Protein AF-A0A9P9MIF0-F1 (afdb_monomer_lite)

Radius of gyration: 20.43 Å; chains: 1; bounding box: 44×38×58 Å

Foldseek 3Di:
DDDAQDDPPDDPADWQLFHDWRDWDADLVQLKIKTKGKHFCLPPLNVCQQQLKAFPNWRW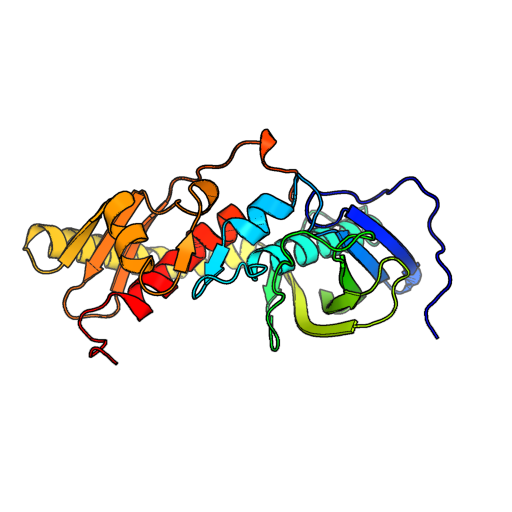NDVLSVVLVQCSVLQVSCCVSPVPDDDFDKDWDPWDFDDIDTADVVADPQGKMKMKMWMDRVVQQKIKIWIFTAGNVRHGDGTTTITMIGGHHVVVVVVVCVVCVVVVVVLVVVLVVCVVVVQKDKDAQVRLQVLCVVTIRGDPQLSFFGMKIGGQPDLDIDTDGDGPDDPVSIGTPDDSSVVSNVVVSNVSSVRPHPVDDDD

Structure (mmCIF, N/CA/C/O backbone):
data_AF-A0A9P9MIF0-F1
#
_entry.id   AF-A0A9P9MIF0-F1
#
loop_
_atom_site.group_PDB
_atom_site.id
_atom_site.type_symbol
_atom_site.label_atom_id
_atom_site.label_alt_id
_atom_site.label_comp_id
_atom_site.label_asym_id
_atom_site.label_entity_id
_atom_site.label_seq_id
_atom_site.pdbx_PDB_ins_code
_atom_site.Cartn_x
_atom_site.Cartn_y
_atom_site.Cartn_z
_atom_site.occupancy
_atom_site.B_iso_or_equiv
_atom_site.auth_seq_id
_atom_site.auth_comp_id
_atom_site.auth_asym_id
_atom_site.auth_atom_id
_atom_site.pdbx_PDB_model_num
ATOM 1 N N . MET A 1 1 ? 22.404 -7.401 -17.163 1.00 37.53 1 MET A N 1
ATOM 2 C CA . MET A 1 1 ? 22.410 -6.445 -18.290 1.00 37.53 1 MET A CA 1
ATOM 3 C C . MET A 1 1 ? 21.005 -5.879 -18.320 1.00 37.53 1 MET A C 1
ATOM 5 O O . MET A 1 1 ? 20.093 -6.667 -18.524 1.00 37.53 1 MET A O 1
ATOM 9 N N . MET A 1 2 ? 20.814 -4.614 -17.935 1.00 46.84 2 MET A N 1
ATOM 10 C CA . MET A 1 2 ? 19.470 -4.026 -17.928 1.00 46.84 2 MET A CA 1
ATOM 11 C C . MET A 1 2 ? 18.981 -3.889 -19.373 1.00 46.84 2 MET A C 1
ATOM 13 O O . MET A 1 2 ? 19.796 -3.547 -20.233 1.00 46.84 2 MET A O 1
ATOM 17 N N . PRO A 1 3 ? 17.715 -4.209 -19.670 1.00 50.97 3 PRO A N 1
ATOM 18 C CA . PRO A 1 3 ? 17.189 -4.007 -21.008 1.00 50.97 3 PRO A CA 1
ATOM 19 C C . PRO A 1 3 ? 17.147 -2.506 -21.332 1.00 50.97 3 PRO A C 1
ATOM 21 O O . PRO A 1 3 ? 16.742 -1.701 -20.495 1.00 50.97 3 PRO A O 1
ATOM 24 N N . ASP A 1 4 ? 17.575 -2.132 -22.542 1.00 63.44 4 ASP A N 1
ATOM 25 C CA . ASP A 1 4 ? 17.465 -0.760 -23.057 1.00 63.44 4 ASP A CA 1
ATOM 26 C C . ASP A 1 4 ? 16.024 -0.237 -22.913 1.00 63.44 4 ASP A C 1
ATOM 28 O O . ASP A 1 4 ? 15.079 -0.992 -23.132 1.00 63.44 4 ASP A O 1
ATOM 32 N N . ILE A 1 5 ? 15.838 1.046 -22.578 1.00 55.00 5 ILE A N 1
ATOM 33 C CA . ILE A 1 5 ? 14.515 1.691 -22.456 1.00 55.00 5 ILE A CA 1
ATOM 34 C C . ILE A 1 5 ? 13.743 1.524 -23.779 1.00 55.00 5 ILE A C 1
ATOM 36 O O . ILE A 1 5 ? 14.134 2.099 -24.796 1.00 55.00 5 ILE A O 1
ATOM 40 N N . ARG A 1 6 ? 12.650 0.742 -23.779 1.00 63.41 6 ARG A N 1
ATOM 41 C CA . ARG A 1 6 ? 11.897 0.382 -25.006 1.00 63.41 6 ARG A CA 1
ATOM 42 C C . ARG A 1 6 ? 10.565 1.102 -25.194 1.00 63.41 6 ARG A C 1
ATOM 44 O O . ARG A 1 6 ? 9.968 0.976 -26.260 1.00 63.41 6 ARG A O 1
ATOM 51 N N . VAL A 1 7 ? 10.095 1.854 -24.201 1.00 58.03 7 VAL A N 1
ATOM 52 C CA . VAL A 1 7 ? 8.786 2.521 -24.265 1.00 58.03 7 VAL A CA 1
ATOM 53 C C . VAL A 1 7 ? 8.959 3.998 -24.629 1.00 58.03 7 VAL A C 1
ATOM 55 O O . VAL A 1 7 ? 9.807 4.702 -24.076 1.00 58.03 7 VAL A O 1
ATOM 58 N N . ALA A 1 8 ? 8.168 4.481 -25.594 1.00 53.53 8 ALA A N 1
ATOM 59 C CA . ALA A 1 8 ? 8.149 5.890 -25.984 1.00 53.53 8 ALA A CA 1
ATOM 60 C C . ALA A 1 8 ? 7.637 6.787 -24.836 1.00 53.53 8 ALA A C 1
ATOM 62 O O . ALA A 1 8 ? 6.907 6.347 -23.958 1.00 53.53 8 ALA A O 1
ATOM 63 N N . ARG A 1 9 ? 7.990 8.081 -24.861 1.00 45.41 9 ARG A N 1
ATOM 64 C CA . ARG A 1 9 ? 7.752 9.085 -23.794 1.00 45.41 9 ARG A CA 1
ATOM 65 C C . ARG A 1 9 ? 6.294 9.307 -23.329 1.00 45.41 9 ARG A C 1
ATOM 67 O O . ARG A 1 9 ? 6.102 10.124 -22.432 1.00 45.41 9 ARG A O 1
ATOM 74 N N . GLN A 1 10 ? 5.287 8.656 -23.913 1.00 44.66 10 GLN A N 1
ATOM 75 C CA . GLN A 1 10 ? 3.895 8.740 -23.453 1.00 44.66 10 GLN A CA 1
ATOM 76 C C . GLN A 1 10 ? 3.513 7.449 -22.716 1.00 44.66 10 GLN A C 1
ATOM 78 O O . GLN A 1 10 ? 3.502 6.398 -23.353 1.00 44.66 10 GLN A O 1
ATOM 83 N N . PRO A 1 11 ? 3.199 7.492 -21.409 1.00 52.41 11 PRO A N 1
ATOM 84 C CA . PRO A 1 11 ? 2.846 6.283 -20.679 1.00 52.41 11 PRO A CA 1
ATOM 85 C C . PRO A 1 11 ? 1.403 5.854 -20.982 1.00 52.41 11 PRO A C 1
ATOM 87 O O . PRO A 1 11 ? 0.484 6.663 -20.865 1.00 52.41 11 PRO A O 1
ATOM 90 N N . SER A 1 12 ? 1.200 4.573 -21.298 1.00 70.31 12 SER A N 1
ATOM 91 C CA . SER A 1 12 ? -0.099 3.884 -21.189 1.00 70.31 12 SER A CA 1
ATOM 92 C C . SER A 1 12 ? -0.520 3.672 -19.726 1.00 70.31 12 SER A C 1
ATOM 94 O O . SER A 1 12 ? -1.707 3.544 -19.437 1.00 70.31 12 SER A O 1
ATOM 96 N N . LEU A 1 13 ? 0.452 3.684 -18.806 1.00 80.50 13 LEU A N 1
ATOM 97 C CA . LEU A 1 13 ? 0.296 3.536 -17.362 1.00 80.50 13 LEU A CA 1
ATOM 98 C C . LEU A 1 13 ? 0.922 4.741 -16.646 1.00 80.50 13 LEU A C 1
ATOM 100 O O . LEU A 1 13 ? 2.144 4.897 -16.651 1.00 80.50 13 LEU A O 1
ATOM 104 N N . SER A 1 14 ? 0.104 5.591 -16.025 1.00 89.88 14 SER A N 1
ATOM 105 C CA . SER A 1 14 ? 0.591 6.690 -15.189 1.00 89.88 14 SER A CA 1
ATOM 106 C C . SER A 1 14 ? -0.363 6.937 -14.029 1.00 89.88 14 SER A C 1
ATOM 108 O O . SER A 1 14 ? -1.528 7.258 -14.243 1.00 89.88 14 SER A O 1
ATOM 110 N N . SER A 1 15 ? 0.142 6.790 -12.810 1.00 95.75 15 SER A N 1
ATOM 111 C CA . SER A 1 15 ? -0.542 7.142 -11.569 1.00 95.75 15 SER A CA 1
ATOM 112 C C . SER A 1 15 ? 0.416 7.931 -10.673 1.00 95.75 15 SER A C 1
ATOM 114 O O . SER A 1 15 ? 1.569 8.198 -11.023 1.00 95.75 15 SER A O 1
ATOM 116 N N . THR A 1 16 ? -0.043 8.329 -9.490 1.00 97.12 16 THR A N 1
ATOM 117 C CA . THR A 1 16 ? 0.806 9.058 -8.538 1.00 97.12 16 THR A CA 1
ATOM 118 C C . THR A 1 16 ? 1.950 8.191 -8.012 1.00 97.12 16 THR A C 1
ATOM 120 O O . THR A 1 16 ? 3.057 8.704 -7.856 1.00 97.12 16 THR A O 1
ATOM 123 N N . THR A 1 17 ? 1.719 6.894 -7.788 1.00 97.88 17 THR A N 1
ATOM 124 C CA . THR A 1 17 ? 2.727 5.931 -7.302 1.00 97.88 17 THR A CA 1
ATOM 125 C C . THR A 1 17 ? 3.457 5.191 -8.420 1.00 97.88 17 THR A C 1
ATOM 127 O O . THR A 1 17 ? 4.544 4.670 -8.177 1.00 97.88 17 THR A O 1
ATOM 130 N N . CYS A 1 18 ? 2.924 5.188 -9.645 1.00 97.50 18 CYS A N 1
ATOM 131 C CA . CYS A 1 18 ? 3.522 4.598 -10.843 1.00 97.50 18 CYS A CA 1
ATOM 132 C C . CYS A 1 18 ? 3.711 5.675 -11.919 1.00 97.50 18 CYS A C 1
ATOM 134 O O . CYS A 1 18 ? 2.878 5.831 -12.810 1.00 97.50 18 CYS A O 1
ATOM 136 N N . GLN A 1 19 ? 4.791 6.453 -11.829 1.00 95.50 19 GLN A N 1
ATOM 137 C CA . GLN A 1 19 ? 4.939 7.671 -12.637 1.00 95.50 19 GLN A CA 1
ATOM 138 C C . GLN A 1 19 ? 5.466 7.409 -14.051 1.00 95.50 19 GLN A C 1
ATOM 140 O O . GLN A 1 19 ? 4.966 7.993 -15.015 1.00 95.50 19 GLN A O 1
ATOM 145 N N . ARG A 1 20 ? 6.496 6.564 -14.180 1.00 93.00 20 ARG A N 1
ATOM 146 C CA . ARG A 1 20 ? 7.173 6.270 -15.449 1.00 93.00 20 ARG A CA 1
ATOM 147 C C . ARG A 1 20 ? 7.312 4.771 -15.662 1.00 93.00 20 ARG A C 1
ATOM 149 O O . ARG A 1 20 ? 8.015 4.101 -14.914 1.00 93.00 20 ARG A O 1
ATOM 156 N N . LEU A 1 21 ? 6.728 4.277 -16.748 1.00 93.88 21 LEU A N 1
ATOM 157 C CA . LEU A 1 21 ? 7.021 2.950 -17.279 1.00 93.88 21 LEU A CA 1
ATOM 158 C C . LEU A 1 21 ? 8.378 2.985 -18.005 1.00 93.88 21 LEU A C 1
ATOM 160 O O . LEU A 1 21 ? 8.534 3.678 -19.009 1.00 93.88 21 LEU A O 1
ATOM 164 N N . ILE A 1 22 ? 9.371 2.288 -17.455 1.00 93.81 22 ILE A N 1
ATOM 165 C CA . ILE A 1 22 ? 10.756 2.238 -17.950 1.00 93.81 22 ILE A CA 1
ATOM 166 C C . ILE A 1 22 ? 10.937 1.102 -18.957 1.00 93.81 22 ILE A C 1
ATOM 168 O O . ILE A 1 22 ? 11.592 1.269 -19.988 1.00 93.81 22 ILE A O 1
ATOM 172 N N . TYR A 1 23 ? 10.334 -0.047 -18.663 1.00 93.44 23 TYR A N 1
ATOM 173 C CA . TYR A 1 23 ? 10.394 -1.242 -19.490 1.00 93.44 23 TYR A CA 1
ATOM 174 C C . TYR A 1 23 ? 9.033 -1.921 -19.516 1.00 93.44 23 TYR A C 1
ATOM 176 O O . TYR A 1 23 ? 8.370 -2.032 -18.486 1.00 93.44 23 TYR A O 1
ATOM 184 N N . GLU A 1 24 ? 8.661 -2.393 -20.698 1.00 94.50 24 GLU A N 1
ATOM 185 C CA . GLU A 1 24 ? 7.493 -3.224 -20.925 1.00 94.50 24 GLU A CA 1
ATOM 186 C C . GLU A 1 24 ? 7.864 -4.318 -21.922 1.00 94.50 24 GLU A C 1
ATOM 188 O O . GLU A 1 24 ? 8.414 -4.042 -22.991 1.00 94.50 24 GLU A O 1
ATOM 193 N N . ASP A 1 25 ? 7.552 -5.553 -21.553 1.00 94.44 25 ASP A N 1
ATOM 194 C CA . ASP A 1 25 ? 7.636 -6.715 -22.425 1.00 94.44 25 ASP A CA 1
ATOM 195 C C . ASP A 1 25 ? 6.454 -7.625 -22.130 1.00 94.44 25 ASP A C 1
ATOM 197 O O . ASP A 1 25 ? 6.335 -8.184 -21.039 1.00 94.44 25 ASP A O 1
ATOM 201 N N . LEU A 1 26 ? 5.540 -7.712 -23.088 1.00 94.00 26 LEU A N 1
ATOM 202 C CA . LEU A 1 26 ? 4.289 -8.437 -22.957 1.00 94.00 26 LEU A CA 1
ATOM 203 C C . LEU A 1 26 ? 4.292 -9.592 -23.946 1.00 94.00 26 LEU A C 1
ATOM 205 O O . LEU A 1 26 ? 4.540 -9.408 -25.137 1.00 94.00 26 LEU A O 1
ATOM 209 N N . ASN A 1 27 ? 3.943 -10.775 -23.457 1.00 93.06 27 ASN A N 1
ATOM 210 C CA . ASN A 1 27 ? 3.787 -11.968 -24.266 1.00 93.06 27 ASN A CA 1
ATOM 211 C C . ASN A 1 27 ? 2.370 -12.532 -24.070 1.00 93.06 27 ASN A C 1
ATOM 213 O O . ASN A 1 27 ? 2.154 -13.369 -23.185 1.00 93.06 27 ASN A O 1
ATOM 217 N N . PRO A 1 28 ? 1.390 -12.068 -24.872 1.00 89.75 28 PRO A N 1
ATOM 218 C CA . PRO A 1 28 ? 0.012 -12.548 -24.799 1.00 89.75 28 PRO A CA 1
ATOM 219 C C . PRO A 1 28 ? -0.112 -14.060 -25.019 1.00 89.75 28 PRO A C 1
ATOM 221 O O . PRO A 1 28 ? -0.883 -14.709 -24.312 1.00 89.75 28 PRO A O 1
ATOM 224 N N . ASP A 1 29 ? 0.691 -14.633 -25.923 1.00 91.38 29 ASP A N 1
ATOM 225 C CA . ASP A 1 29 ? 0.662 -16.068 -26.244 1.00 91.38 29 ASP A CA 1
ATOM 226 C C . ASP A 1 29 ? 1.035 -16.934 -25.034 1.00 91.38 29 ASP A C 1
ATOM 228 O O . ASP A 1 29 ? 0.439 -17.986 -24.800 1.00 91.38 29 ASP A O 1
ATOM 232 N N . LEU A 1 30 ? 1.997 -16.476 -24.228 1.00 93.25 30 LEU A N 1
ATOM 233 C CA . LEU A 1 30 ? 2.383 -17.131 -22.976 1.00 93.25 30 LEU A CA 1
ATOM 234 C C . LEU A 1 30 ? 1.568 -16.653 -21.768 1.00 93.25 30 LEU A C 1
ATOM 236 O O . LEU A 1 30 ? 1.699 -17.220 -20.685 1.00 93.25 30 LEU A O 1
ATOM 240 N N . SER A 1 31 ? 0.702 -15.649 -21.944 1.00 93.88 31 SER A N 1
ATOM 241 C CA . SER A 1 31 ? -0.011 -14.971 -20.856 1.00 93.88 31 SER A CA 1
ATOM 242 C C . SER A 1 31 ? 0.940 -14.494 -19.748 1.00 93.88 31 SER A C 1
ATOM 244 O O . SER A 1 31 ? 0.662 -14.644 -18.558 1.00 93.88 31 SER A O 1
ATOM 246 N N . SER A 1 32 ? 2.076 -13.931 -20.154 1.00 97.00 32 SER A N 1
ATOM 247 C CA . SER A 1 32 ? 3.124 -13.439 -19.260 1.00 97.00 32 SER A CA 1
ATOM 248 C C . SER A 1 32 ? 3.548 -12.030 -19.649 1.00 97.00 32 SER A C 1
ATOM 250 O O . SER A 1 32 ? 3.463 -11.653 -20.817 1.00 97.00 32 SER A O 1
ATOM 252 N N . GLY A 1 33 ? 4.067 -11.262 -18.700 1.00 96.25 33 GLY A N 1
ATOM 253 C CA . GLY A 1 33 ? 4.578 -9.924 -18.986 1.00 96.25 33 GLY A CA 1
ATOM 254 C C . GLY A 1 33 ? 5.535 -9.431 -17.916 1.00 96.25 33 GLY A C 1
ATOM 255 O O . GLY A 1 33 ? 5.509 -9.910 -16.788 1.00 96.25 33 GLY A O 1
ATOM 256 N N . THR A 1 34 ? 6.392 -8.483 -18.270 1.00 97.69 34 THR A N 1
ATOM 257 C CA . THR A 1 34 ? 7.297 -7.803 -17.345 1.00 97.69 34 THR A CA 1
ATOM 258 C C . THR A 1 34 ? 7.133 -6.300 -17.483 1.00 97.69 34 THR A C 1
ATOM 260 O O . THR A 1 34 ? 7.212 -5.770 -18.592 1.00 97.69 34 THR A O 1
ATOM 263 N N . LEU A 1 35 ? 6.960 -5.621 -16.352 1.00 97.06 35 LEU A N 1
ATOM 264 C CA . LEU A 1 35 ? 7.015 -4.168 -16.252 1.00 97.06 35 LEU A CA 1
ATOM 265 C C . LEU A 1 35 ? 8.151 -3.754 -15.324 1.00 97.06 35 LEU A C 1
ATOM 267 O O . LEU A 1 35 ? 8.369 -4.373 -14.283 1.00 97.06 35 LEU A O 1
ATOM 271 N N . ILE A 1 36 ? 8.809 -2.652 -15.665 1.00 97.62 36 ILE A N 1
ATOM 272 C CA . ILE A 1 36 ? 9.659 -1.906 -14.737 1.00 97.62 36 ILE A CA 1
ATOM 273 C C . ILE A 1 36 ? 9.099 -0.496 -14.648 1.00 97.62 36 ILE A C 1
ATOM 275 O O . ILE A 1 36 ? 9.018 0.206 -15.657 1.00 97.62 36 ILE A O 1
ATOM 279 N N . ILE A 1 37 ? 8.700 -0.085 -13.449 1.00 97.31 37 ILE A N 1
ATOM 280 C CA . ILE A 1 37 ? 8.067 1.209 -13.194 1.00 97.31 37 ILE A CA 1
ATOM 281 C C . ILE A 1 37 ? 8.896 1.973 -12.174 1.00 97.31 37 ILE A C 1
ATOM 283 O O . ILE A 1 37 ? 9.201 1.450 -11.107 1.00 97.31 37 ILE A O 1
ATOM 287 N N . GLN A 1 38 ? 9.229 3.220 -12.490 1.00 97.06 38 GLN A N 1
ATOM 288 C CA . GLN A 1 38 ? 10.008 4.106 -11.636 1.00 97.06 38 GLN A CA 1
ATOM 289 C C . GLN A 1 38 ? 9.172 5.310 -11.207 1.00 97.06 38 GLN A C 1
ATOM 291 O O . GLN A 1 38 ? 8.444 5.902 -12.013 1.00 97.06 38 GLN A O 1
ATOM 296 N N . SER A 1 39 ? 9.322 5.689 -9.942 1.00 97.50 39 SER A N 1
ATOM 297 C CA . SER A 1 39 ? 8.647 6.830 -9.335 1.00 97.50 39 SER A CA 1
ATOM 298 C C . SER A 1 39 ? 9.616 7.657 -8.505 1.00 97.50 39 SER A C 1
ATOM 300 O O . SER A 1 39 ? 10.357 7.130 -7.677 1.00 97.50 39 SER A O 1
ATOM 302 N N . ASP A 1 40 ? 9.576 8.968 -8.714 1.00 97.00 40 ASP A N 1
ATOM 303 C CA . ASP A 1 40 ? 10.335 9.945 -7.949 1.00 97.00 40 ASP A CA 1
ATOM 304 C C . ASP A 1 40 ? 9.574 10.314 -6.670 1.00 97.00 40 ASP A C 1
ATOM 306 O O . ASP A 1 40 ? 8.483 10.901 -6.704 1.00 97.00 40 ASP A O 1
ATOM 310 N N . LEU A 1 41 ? 10.168 9.977 -5.529 1.00 97.00 41 LEU A N 1
ATOM 311 C CA . LEU A 1 41 ? 9.659 10.261 -4.192 1.00 97.00 41 LEU A CA 1
ATOM 312 C C . LEU A 1 41 ? 9.680 11.755 -3.862 1.00 97.00 41 LEU A C 1
ATOM 314 O O . LEU A 1 41 ? 8.938 12.199 -2.985 1.00 97.00 41 LEU A O 1
ATOM 318 N N . SER A 1 42 ? 10.491 12.538 -4.576 1.00 95.19 42 SER A N 1
ATOM 319 C CA . SER A 1 42 ? 10.541 13.992 -4.433 1.00 95.19 42 SER A CA 1
ATOM 320 C C . SER A 1 42 ? 9.426 14.714 -5.197 1.00 95.19 42 SER A C 1
ATOM 322 O O . SER A 1 42 ? 9.179 15.899 -4.957 1.00 95.19 42 SER A O 1
ATOM 324 N N . HIS A 1 43 ? 8.697 14.005 -6.069 1.00 95.19 43 HIS A N 1
ATOM 325 C CA . HIS A 1 43 ? 7.617 14.587 -6.856 1.00 95.19 43 HIS A CA 1
ATOM 326 C C . HIS A 1 43 ? 6.534 15.199 -5.942 1.00 95.19 43 HIS A C 1
ATOM 328 O O . HIS A 1 43 ? 6.084 14.532 -5.007 1.00 95.19 43 HIS A O 1
ATOM 334 N N . PRO A 1 44 ? 6.011 16.412 -6.221 1.00 93.06 44 PRO A N 1
ATOM 335 C CA . PRO A 1 44 ? 5.103 17.124 -5.310 1.00 93.06 44 PRO A CA 1
ATOM 336 C C . PRO A 1 44 ? 3.821 16.376 -4.918 1.00 93.06 44 PRO A C 1
ATOM 338 O O . PRO A 1 44 ? 3.257 16.642 -3.860 1.00 93.06 44 PRO A O 1
ATOM 341 N N . LYS A 1 45 ? 3.349 15.443 -5.758 1.00 91.81 45 LYS A N 1
ATOM 342 C CA . LYS A 1 45 ? 2.193 14.582 -5.440 1.00 91.81 45 LYS A CA 1
ATOM 343 C C . LYS A 1 45 ? 2.549 13.339 -4.613 1.00 91.81 45 LYS A C 1
ATOM 345 O O . LYS A 1 45 ? 1.675 12.794 -3.955 1.00 91.81 45 LYS A O 1
ATOM 350 N N . VAL A 1 46 ? 3.808 12.899 -4.632 1.00 95.81 46 VAL A N 1
ATOM 351 C CA . VAL A 1 46 ? 4.287 11.719 -3.888 1.00 95.81 46 VAL A CA 1
ATOM 352 C C . VAL A 1 46 ? 4.887 12.113 -2.548 1.00 95.81 46 VAL A C 1
ATOM 354 O O . VAL A 1 46 ? 4.601 11.475 -1.538 1.00 95.81 46 VAL A O 1
ATOM 357 N N . LEU A 1 47 ? 5.666 13.193 -2.515 1.00 95.00 47 LEU A N 1
ATOM 358 C CA . LEU A 1 47 ? 6.377 13.647 -1.326 1.00 95.00 47 LEU A CA 1
ATOM 359 C C . LEU A 1 47 ? 5.482 13.751 -0.073 1.00 95.00 47 LEU A C 1
ATOM 361 O O . LEU A 1 47 ? 5.935 13.330 0.993 1.00 95.00 47 LEU A O 1
ATOM 365 N N . PRO A 1 48 ? 4.215 14.219 -0.137 1.00 95.19 48 PRO A N 1
ATOM 366 C CA . PRO A 1 48 ? 3.327 14.238 1.028 1.00 95.19 48 PRO A CA 1
ATOM 367 C C . PRO A 1 48 ? 2.926 12.851 1.552 1.00 95.19 48 PRO A C 1
ATOM 369 O O . PRO A 1 48 ? 2.549 12.730 2.717 1.00 95.19 48 PRO A O 1
ATOM 372 N N . ALA A 1 49 ? 2.944 11.809 0.717 1.00 94.94 49 ALA A N 1
ATOM 373 C CA . ALA A 1 49 ? 2.682 10.436 1.150 1.00 94.94 49 ALA A CA 1
ATOM 374 C C . ALA A 1 49 ? 3.866 9.883 1.951 1.00 94.94 49 ALA A C 1
ATOM 376 O O . ALA A 1 49 ? 3.652 9.185 2.935 1.00 94.94 49 ALA A O 1
ATOM 377 N N . VAL A 1 50 ? 5.095 10.263 1.593 1.00 94.19 50 VAL A N 1
ATOM 378 C CA . VAL A 1 50 ? 6.316 9.832 2.292 1.00 94.19 50 VAL A CA 1
ATOM 379 C C . VAL A 1 50 ? 6.553 10.664 3.554 1.00 94.19 50 VAL A C 1
ATOM 381 O O . VAL A 1 50 ? 6.672 10.151 4.659 1.00 94.19 50 VAL A O 1
ATOM 384 N N . THR A 1 51 ? 6.551 11.988 3.420 1.00 94.94 51 THR A N 1
ATOM 385 C CA . THR A 1 51 ? 6.816 12.915 4.536 1.00 94.94 51 THR A CA 1
ATOM 386 C C . THR A 1 51 ? 5.667 13.017 5.533 1.00 94.94 51 THR A C 1
ATOM 388 O O . THR A 1 51 ? 5.848 13.536 6.630 1.00 94.94 51 THR A O 1
ATOM 391 N N . GLY A 1 52 ? 4.486 12.505 5.176 1.00 94.88 52 GLY A N 1
ATOM 392 C CA . GLY A 1 52 ? 3.361 12.368 6.091 1.00 94.88 52 GLY A CA 1
ATOM 393 C C . GLY A 1 52 ? 3.425 11.133 6.990 1.00 94.88 52 GLY A C 1
ATOM 394 O O . GLY A 1 52 ? 2.562 11.002 7.855 1.00 94.88 52 GLY A O 1
ATOM 395 N N . HIS A 1 53 ? 4.410 10.255 6.794 1.00 94.62 53 HIS A N 1
ATOM 396 C CA . HIS A 1 53 ? 4.621 9.027 7.551 1.00 94.62 53 HIS A CA 1
ATOM 397 C C . HIS A 1 53 ? 6.027 9.059 8.178 1.00 94.62 53 HIS A C 1
ATOM 399 O O . HIS A 1 53 ? 7.020 8.632 7.583 1.00 94.62 53 HIS A O 1
ATOM 405 N N . VAL A 1 54 ? 6.134 9.631 9.380 1.00 94.69 54 VAL A N 1
ATOM 406 C CA . VAL A 1 54 ? 7.424 9.905 10.033 1.00 94.69 54 VAL A CA 1
ATOM 407 C C . VAL A 1 54 ? 7.596 9.011 11.251 1.00 94.69 54 VAL A C 1
ATOM 409 O O . VAL A 1 54 ? 6.900 9.185 12.244 1.00 94.69 54 VAL A O 1
ATOM 412 N N . VAL A 1 55 ? 8.557 8.094 11.216 1.00 90.94 55 VAL A N 1
ATOM 413 C CA . VAL A 1 55 ? 8.864 7.172 12.320 1.00 90.94 55 VAL A CA 1
ATOM 414 C C . VAL A 1 55 ? 10.171 7.610 12.965 1.00 90.94 55 VAL A C 1
ATOM 416 O O . VAL A 1 55 ? 11.163 7.788 12.263 1.00 90.94 55 VAL A O 1
ATOM 419 N N . ASN A 1 56 ? 10.194 7.813 14.285 1.00 88.88 56 ASN A N 1
ATOM 420 C CA . ASN A 1 56 ? 11.385 8.281 15.014 1.00 88.88 56 ASN A CA 1
ATOM 421 C C . ASN A 1 56 ? 12.067 9.497 14.353 1.00 88.88 56 ASN A C 1
ATOM 423 O O . ASN A 1 56 ? 13.282 9.527 14.172 1.00 88.88 56 ASN A O 1
ATOM 427 N N . HIS A 1 57 ? 11.271 10.499 13.966 1.00 89.75 57 HIS A N 1
ATOM 428 C CA . HIS A 1 57 ? 11.716 11.719 13.270 1.00 89.75 57 HIS A CA 1
ATOM 429 C C . HIS A 1 57 ? 12.266 11.519 11.846 1.00 89.75 57 HIS A C 1
ATOM 431 O O . HIS A 1 57 ? 12.760 12.476 11.252 1.00 89.75 57 HIS A O 1
ATOM 437 N N . VAL A 1 58 ? 12.140 10.321 11.270 1.00 94.06 58 VAL A N 1
ATOM 438 C CA . VAL A 1 58 ? 12.599 10.000 9.915 1.00 94.06 58 VAL A CA 1
ATOM 439 C C . VAL A 1 58 ? 11.397 9.740 8.995 1.00 94.06 58 VAL A C 1
ATOM 441 O O . VAL A 1 58 ? 10.556 8.901 9.322 1.00 94.06 58 VAL A O 1
ATOM 444 N N . PRO A 1 59 ? 11.273 10.437 7.849 1.00 95.38 59 PRO A N 1
ATOM 445 C CA . PRO A 1 59 ? 10.206 10.184 6.886 1.00 95.38 59 PRO A CA 1
ATOM 446 C C . PRO A 1 59 ? 10.475 8.874 6.140 1.00 95.38 59 PRO A C 1
ATOM 448 O O . PRO A 1 59 ? 11.497 8.735 5.462 1.00 95.38 59 PRO A O 1
ATOM 451 N N . LEU A 1 60 ? 9.558 7.918 6.265 1.00 95.62 60 LEU A N 1
ATOM 452 C CA . LEU A 1 60 ? 9.668 6.598 5.648 1.00 95.62 60 LEU A CA 1
ATOM 453 C C . LEU A 1 60 ? 8.622 6.431 4.554 1.00 95.62 60 LEU A C 1
ATOM 455 O O . LEU A 1 60 ? 7.490 6.884 4.702 1.00 95.62 60 LEU A O 1
ATOM 459 N N . LEU A 1 61 ? 8.982 5.733 3.478 1.00 97.00 61 LEU A N 1
ATOM 460 C CA . LEU A 1 61 ? 8.006 5.277 2.491 1.00 97.00 61 LEU A CA 1
ATOM 461 C C . LEU A 1 61 ? 7.116 4.198 3.133 1.00 97.00 61 LEU A C 1
ATOM 463 O O . LEU A 1 61 ? 7.642 3.148 3.515 1.00 97.00 61 LEU A O 1
ATOM 467 N N . PRO A 1 62 ? 5.800 4.429 3.282 1.00 95.94 62 PRO A N 1
ATOM 468 C CA . PRO A 1 62 ? 4.915 3.446 3.894 1.00 95.94 62 PRO A CA 1
ATOM 469 C C . PRO A 1 62 ? 4.711 2.244 2.975 1.00 95.94 62 PRO A C 1
ATOM 471 O O . PRO A 1 62 ? 4.661 2.385 1.750 1.00 95.94 62 PRO A O 1
ATOM 474 N N . SER A 1 63 ? 4.506 1.060 3.557 1.00 95.38 63 SER A N 1
ATOM 475 C CA . SER A 1 63 ? 4.288 -0.164 2.776 1.00 95.38 63 SER A CA 1
ATOM 476 C C . SER A 1 63 ? 3.018 -0.121 1.922 1.00 95.38 63 SER A C 1
ATOM 478 O O . SER A 1 63 ? 2.949 -0.764 0.874 1.00 95.38 63 SER A O 1
ATOM 480 N N . ALA A 1 64 ? 2.040 0.695 2.318 1.00 96.75 64 ALA A N 1
ATOM 481 C CA . ALA A 1 64 ? 0.865 1.011 1.517 1.00 96.75 64 ALA A CA 1
ATOM 482 C C . ALA A 1 64 ? 1.204 1.614 0.139 1.00 96.75 64 ALA A C 1
ATOM 484 O O . ALA A 1 64 ? 0.441 1.443 -0.810 1.00 96.75 64 ALA A O 1
ATOM 485 N N . PHE A 1 65 ? 2.356 2.281 -0.001 1.00 97.81 65 PHE A N 1
ATOM 486 C CA . PHE A 1 65 ? 2.840 2.778 -1.289 1.00 97.81 65 PHE A CA 1
ATOM 487 C C . PHE A 1 65 ? 3.213 1.621 -2.225 1.00 97.81 65 PHE A C 1
ATOM 489 O O . PHE A 1 65 ? 2.796 1.616 -3.381 1.00 97.81 65 PHE A O 1
ATOM 496 N N . TYR A 1 66 ? 3.929 0.607 -1.719 1.00 98.19 66 TYR A N 1
ATOM 497 C CA . TYR A 1 66 ? 4.255 -0.600 -2.489 1.00 98.19 66 TYR A CA 1
ATOM 498 C C . TYR A 1 66 ? 2.992 -1.356 -2.908 1.00 98.19 66 TYR A C 1
ATOM 500 O O . TYR A 1 66 ? 2.923 -1.853 -4.028 1.00 98.19 66 TYR A O 1
ATOM 508 N N . ALA A 1 67 ? 1.985 -1.423 -2.031 1.00 98.25 67 ALA A N 1
ATOM 509 C CA . ALA A 1 67 ? 0.720 -2.091 -2.326 1.00 98.25 67 ALA A CA 1
ATOM 510 C C . ALA A 1 67 ? -0.052 -1.411 -3.470 1.00 98.25 67 ALA A C 1
ATOM 512 O O . ALA A 1 67 ? -0.561 -2.097 -4.354 1.00 98.25 67 ALA A O 1
ATOM 513 N N . ASP A 1 68 ? -0.111 -0.078 -3.501 1.00 98.44 68 ASP A N 1
ATOM 514 C CA . ASP A 1 68 ? -0.741 0.645 -4.612 1.00 98.44 68 ASP A CA 1
ATOM 515 C C . ASP A 1 68 ? 0.029 0.474 -5.930 1.00 98.44 68 ASP A C 1
ATOM 517 O O . ASP A 1 68 ? -0.584 0.226 -6.972 1.00 98.44 68 ASP A O 1
ATOM 521 N N . MET A 1 69 ? 1.369 0.516 -5.888 1.00 98.56 69 MET A N 1
ATOM 522 C CA . MET A 1 69 ? 2.195 0.213 -7.064 1.00 98.56 69 MET A CA 1
ATOM 523 C C . MET A 1 69 ? 1.910 -1.199 -7.590 1.00 98.56 69 MET A C 1
ATOM 525 O O . MET A 1 69 ? 1.659 -1.384 -8.782 1.00 98.56 69 MET A O 1
ATOM 529 N N . ALA A 1 70 ? 1.900 -2.182 -6.687 1.00 98.69 70 ALA A N 1
ATOM 530 C CA . ALA A 1 70 ? 1.624 -3.582 -6.976 1.00 98.69 70 ALA A CA 1
ATOM 531 C C . ALA A 1 70 ? 0.269 -3.770 -7.667 1.00 98.69 70 ALA A C 1
ATOM 533 O O . ALA A 1 70 ? 0.199 -4.399 -8.723 1.00 98.69 70 ALA A O 1
ATOM 534 N N . MET A 1 71 ? -0.796 -3.195 -7.101 1.00 98.50 71 MET A N 1
ATOM 535 C CA . MET A 1 71 ? -2.139 -3.288 -7.674 1.00 98.50 71 MET A CA 1
ATOM 536 C C . MET A 1 71 ? -2.237 -2.580 -9.024 1.00 98.50 71 MET A C 1
ATOM 538 O O . MET A 1 71 ? -2.809 -3.136 -9.956 1.00 98.50 71 MET A O 1
ATOM 542 N N . THR A 1 72 ? -1.625 -1.401 -9.160 1.00 98.19 72 THR A N 1
ATOM 543 C CA . THR A 1 72 ? -1.602 -0.641 -10.418 1.00 98.19 72 THR A CA 1
ATOM 544 C C . THR A 1 72 ? -0.945 -1.446 -11.546 1.00 98.19 72 THR A C 1
ATOM 546 O O . THR A 1 72 ? -1.496 -1.550 -12.642 1.00 98.19 72 THR A O 1
ATOM 549 N N . ALA A 1 73 ? 0.214 -2.061 -11.286 1.00 98.06 73 ALA A N 1
ATOM 550 C CA . ALA A 1 73 ? 0.896 -2.894 -12.276 1.00 98.06 73 ALA A CA 1
ATOM 551 C C . ALA A 1 73 ? 0.143 -4.195 -12.574 1.00 98.06 73 ALA A C 1
ATOM 553 O O . ALA A 1 73 ? 0.036 -4.584 -13.737 1.00 98.06 73 ALA A O 1
ATOM 554 N N . ALA A 1 74 ? -0.386 -4.864 -11.547 1.00 98.06 74 ALA A N 1
ATOM 555 C CA . ALA A 1 74 ? -1.123 -6.109 -11.718 1.00 98.06 74 ALA A CA 1
ATOM 556 C C . ALA A 1 74 ? -2.435 -5.906 -12.491 1.00 98.06 74 ALA A C 1
ATOM 558 O O . ALA A 1 74 ? -2.732 -6.706 -13.380 1.00 98.06 74 ALA A O 1
ATOM 559 N N . ASP A 1 75 ? -3.192 -4.842 -12.216 1.00 96.81 75 ASP A N 1
ATOM 560 C CA . ASP A 1 75 ? -4.399 -4.493 -12.975 1.00 96.81 75 ASP A CA 1
ATOM 561 C C . ASP A 1 75 ? -4.075 -4.266 -14.455 1.00 96.81 75 ASP A C 1
ATOM 563 O O . ASP A 1 75 ? -4.699 -4.858 -15.338 1.00 96.81 75 ASP A O 1
ATOM 567 N N . TYR A 1 76 ? -3.037 -3.475 -14.731 1.00 96.06 76 TYR A N 1
ATOM 568 C CA . TYR A 1 76 ? -2.602 -3.204 -16.095 1.00 96.06 76 TYR A CA 1
ATOM 569 C C . TYR A 1 76 ? -2.166 -4.470 -16.835 1.00 96.06 76 TYR A C 1
ATOM 571 O O . TYR A 1 76 ? -2.609 -4.704 -17.961 1.00 96.06 76 TYR A O 1
ATOM 579 N N . LEU A 1 77 ? -1.329 -5.306 -16.212 1.00 96.19 77 LEU A N 1
ATOM 580 C CA . LEU A 1 77 ? -0.876 -6.573 -16.793 1.00 96.19 77 LEU A CA 1
ATOM 581 C C . LEU A 1 77 ? -2.065 -7.483 -17.107 1.00 96.19 77 LEU A C 1
ATOM 583 O O . LEU A 1 77 ? -2.143 -8.034 -18.205 1.00 96.19 77 LEU A O 1
ATOM 587 N N . TYR A 1 78 ? -3.020 -7.591 -16.183 1.00 95.38 78 TYR A N 1
ATOM 588 C CA . TYR A 1 78 ? -4.211 -8.414 -16.357 1.00 95.38 78 TYR A CA 1
ATOM 589 C C . TYR A 1 78 ? -5.086 -7.913 -17.506 1.00 95.38 78 TYR A C 1
ATOM 591 O O . TYR A 1 78 ? -5.384 -8.673 -18.427 1.00 95.38 78 TYR A O 1
ATOM 599 N N . ARG A 1 79 ? -5.449 -6.626 -17.502 1.00 93.00 79 ARG A N 1
ATOM 600 C CA . ARG A 1 79 ? -6.303 -6.025 -18.539 1.00 93.00 79 ARG A CA 1
ATOM 601 C C . ARG A 1 79 ? -5.654 -6.063 -19.919 1.00 93.00 79 ARG A C 1
ATOM 603 O O . ARG A 1 79 ? -6.350 -6.258 -20.911 1.00 93.00 79 ARG A O 1
ATOM 610 N N . THR A 1 80 ? -4.333 -5.919 -19.991 1.00 92.94 80 THR A N 1
ATOM 611 C CA . THR A 1 80 ? -3.611 -5.913 -21.270 1.00 92.94 80 THR A CA 1
ATOM 612 C C . THR A 1 80 ? -3.435 -7.321 -21.839 1.00 92.94 80 THR A C 1
ATOM 614 O O . THR A 1 80 ? -3.624 -7.528 -23.036 1.00 92.94 80 THR A O 1
ATOM 617 N N . LEU A 1 81 ? -3.115 -8.311 -21.000 1.00 92.56 81 LEU A N 1
ATOM 618 C CA . LEU A 1 81 ? -2.909 -9.700 -21.432 1.00 92.56 81 LEU A CA 1
ATOM 619 C C . LEU A 1 81 ? -4.225 -10.495 -21.548 1.00 92.56 81 LEU A C 1
ATOM 621 O O . LEU A 1 81 ? -4.264 -11.509 -22.244 1.00 92.56 81 LEU A O 1
ATOM 625 N N . ARG A 1 82 ? -5.308 -10.058 -20.887 1.00 90.44 82 ARG A N 1
ATOM 626 C CA . ARG A 1 82 ? -6.645 -10.685 -20.908 1.00 90.44 82 ARG A CA 1
ATOM 627 C C . ARG A 1 82 ? -7.777 -9.662 -21.119 1.00 90.44 82 ARG A C 1
ATOM 629 O O . ARG A 1 82 ? -8.690 -9.577 -20.299 1.00 90.44 82 ARG A O 1
ATOM 636 N N . PRO A 1 83 ? -7.810 -8.937 -22.251 1.00 87.25 83 PRO A N 1
ATOM 637 C CA . PRO A 1 83 ? -8.738 -7.817 -22.461 1.00 87.25 83 PRO A CA 1
ATOM 638 C C . PRO A 1 83 ? -10.227 -8.200 -22.510 1.00 87.25 83 PRO A C 1
ATOM 640 O O . PRO A 1 83 ? -11.090 -7.332 -22.425 1.00 87.25 83 PRO A O 1
ATOM 643 N N . SER A 1 84 ? -10.552 -9.484 -22.689 1.00 88.31 84 SER A N 1
ATOM 644 C CA . SER A 1 84 ? -11.937 -9.977 -22.769 1.00 88.31 84 SER A CA 1
ATOM 645 C C . SER A 1 84 ? -12.437 -10.637 -21.482 1.00 88.31 84 SER A C 1
ATOM 647 O O . SER A 1 84 ? -13.567 -11.122 -21.456 1.00 88.31 84 SER A O 1
ATOM 649 N N . VAL A 1 85 ? -11.608 -10.700 -20.437 1.00 87.19 85 VAL A N 1
ATOM 650 C CA . VAL A 1 85 ? -11.973 -11.324 -19.160 1.00 87.19 85 VAL A CA 1
ATOM 651 C C . VAL A 1 85 ? -12.437 -10.234 -18.185 1.00 87.19 85 VAL A C 1
ATOM 653 O O . VAL A 1 85 ? -11.844 -9.154 -18.176 1.00 87.19 85 VAL A O 1
ATOM 656 N N . PRO A 1 86 ? -13.489 -10.477 -17.377 1.00 88.44 86 PRO A N 1
ATOM 657 C CA . PRO A 1 86 ? -13.915 -9.537 -16.347 1.00 88.44 86 PRO A CA 1
ATOM 658 C C . PRO A 1 86 ? -12.802 -9.184 -15.358 1.00 88.44 86 PRO A C 1
ATOM 660 O O . PRO A 1 86 ? -11.830 -9.929 -15.197 1.00 88.44 86 PRO A O 1
ATOM 663 N N . GLU A 1 87 ? -12.995 -8.059 -14.670 1.00 85.62 87 GLU A N 1
ATOM 664 C CA . GLU A 1 87 ? -12.158 -7.653 -13.542 1.00 85.62 87 GLU A CA 1
ATOM 665 C C . GLU A 1 87 ? -12.075 -8.763 -12.489 1.00 85.62 87 GLU A C 1
ATOM 667 O O . GLU A 1 87 ? -13.016 -9.532 -12.288 1.00 85.62 87 GLU A O 1
ATOM 672 N N . THR A 1 88 ? -10.932 -8.832 -11.817 1.00 93.06 88 THR A N 1
ATOM 673 C CA . THR A 1 88 ? -10.610 -9.864 -10.830 1.00 93.06 88 THR A CA 1
ATOM 674 C C . THR A 1 88 ? -10.137 -9.199 -9.541 1.00 93.06 88 THR A C 1
ATOM 676 O O . THR A 1 88 ? -9.648 -8.068 -9.561 1.00 93.06 88 THR A O 1
ATOM 679 N N . GLY A 1 89 ? -10.267 -9.891 -8.411 1.00 96.62 89 GLY A N 1
ATOM 680 C CA . GLY A 1 89 ? -9.677 -9.451 -7.152 1.00 96.62 89 GLY A CA 1
ATOM 681 C C . GLY A 1 89 ? -8.148 -9.465 -7.220 1.00 96.62 89 GLY A C 1
ATOM 682 O O . GLY A 1 89 ? -7.559 -10.379 -7.796 1.00 96.62 89 GLY A O 1
ATOM 683 N N . LEU A 1 90 ? -7.513 -8.451 -6.625 1.00 98.00 90 LEU A N 1
ATOM 684 C CA . LEU A 1 90 ? -6.059 -8.350 -6.484 1.00 98.00 90 LEU A CA 1
ATOM 685 C C . LEU A 1 90 ? -5.666 -8.561 -5.020 1.00 98.00 90 LEU A C 1
ATOM 687 O O . LEU A 1 90 ? -5.858 -7.676 -4.187 1.00 98.00 90 LEU A O 1
ATOM 691 N N . ASN A 1 91 ? -5.101 -9.722 -4.703 1.00 98.06 91 ASN A N 1
ATOM 692 C CA . ASN A 1 91 ? -4.572 -10.021 -3.377 1.00 98.06 91 ASN A CA 1
ATOM 693 C C . ASN A 1 91 ? -3.076 -9.697 -3.324 1.00 98.06 91 ASN A C 1
ATOM 695 O O . ASN A 1 91 ? -2.243 -10.502 -3.752 1.00 98.06 91 ASN A O 1
ATOM 699 N N . VAL A 1 92 ? -2.730 -8.517 -2.804 1.00 98.31 92 VAL A N 1
ATOM 700 C CA . VAL A 1 92 ? -1.337 -8.171 -2.493 1.00 98.31 92 VAL A CA 1
ATOM 701 C C . VAL A 1 92 ? -0.925 -8.918 -1.225 1.00 98.31 92 VAL A C 1
ATOM 703 O O . VAL A 1 92 ? -1.341 -8.574 -0.120 1.00 98.31 92 VAL A O 1
ATOM 706 N N . CYS A 1 93 ? -0.088 -9.935 -1.382 1.00 97.62 93 CYS A N 1
ATOM 707 C CA . CYS A 1 93 ? 0.320 -10.844 -0.321 1.00 97.62 93 CYS A CA 1
ATOM 708 C C . CYS A 1 93 ? 1.833 -11.092 -0.336 1.00 97.62 93 CYS A C 1
ATOM 710 O O . CYS A 1 93 ? 2.560 -10.609 -1.205 1.00 97.62 93 CYS A O 1
ATOM 712 N N . ALA A 1 94 ? 2.318 -11.821 0.677 1.00 97.06 94 ALA A N 1
ATOM 713 C CA . ALA A 1 94 ? 3.735 -12.164 0.838 1.00 97.06 94 ALA A CA 1
ATOM 714 C C . ALA A 1 94 ? 4.688 -10.953 0.713 1.00 97.06 94 ALA A C 1
ATOM 716 O O . ALA A 1 94 ? 5.807 -11.087 0.228 1.00 97.06 94 ALA A O 1
ATOM 717 N N . MET A 1 95 ? 4.227 -9.766 1.127 1.00 97.44 95 MET A N 1
ATOM 718 C CA . MET A 1 95 ? 5.022 -8.542 1.102 1.00 97.44 95 MET A CA 1
ATOM 719 C C . MET A 1 95 ? 6.057 -8.584 2.228 1.00 97.44 95 MET A C 1
ATOM 721 O O . MET A 1 95 ? 5.698 -8.601 3.406 1.00 97.44 95 MET A O 1
ATOM 725 N N . GLU A 1 96 ? 7.337 -8.566 1.870 1.00 97.56 96 GLU A N 1
ATOM 726 C CA . GLU A 1 96 ? 8.457 -8.511 2.806 1.00 97.56 96 GLU A CA 1
ATOM 727 C C . GLU A 1 96 ? 9.298 -7.262 2.521 1.00 97.56 96 GLU A C 1
ATOM 729 O O . GLU A 1 96 ? 9.968 -7.174 1.492 1.00 97.56 96 GLU A O 1
ATOM 734 N N . VAL A 1 97 ? 9.290 -6.303 3.454 1.00 96.25 97 VAL A N 1
ATOM 735 C CA . VAL A 1 97 ? 10.115 -5.085 3.392 1.00 96.25 97 VAL A CA 1
ATOM 736 C C . VAL A 1 97 ? 11.261 -5.225 4.389 1.00 96.25 97 VAL A C 1
ATOM 738 O O . VAL A 1 97 ? 11.059 -5.156 5.599 1.00 96.25 97 VAL A O 1
ATOM 741 N N . ARG A 1 98 ? 12.475 -5.441 3.879 1.00 95.69 98 ARG A N 1
ATOM 742 C CA . ARG A 1 98 ? 13.683 -5.711 4.677 1.00 95.69 98 ARG A CA 1
ATOM 743 C C . ARG A 1 98 ? 14.430 -4.447 5.059 1.00 95.69 98 ARG A C 1
ATOM 745 O O . ARG A 1 98 ? 14.989 -4.364 6.151 1.00 95.69 98 ARG A O 1
ATOM 752 N N . LYS A 1 99 ? 14.470 -3.476 4.148 1.00 95.94 99 LYS A N 1
ATOM 753 C CA . LYS A 1 99 ? 15.164 -2.203 4.346 1.00 95.94 99 LYS A CA 1
ATOM 754 C C . LYS A 1 99 ? 14.202 -1.055 4.077 1.00 95.94 99 LYS A C 1
ATOM 756 O O . LYS A 1 99 ? 13.651 -0.986 2.979 1.00 95.94 99 LYS A O 1
ATOM 761 N N . PRO A 1 100 ? 13.996 -0.138 5.033 1.00 95.62 100 PRO A N 1
ATOM 762 C CA . PRO A 1 100 ? 13.109 0.992 4.815 1.00 95.62 100 PRO A CA 1
ATOM 763 C C . PRO A 1 100 ? 13.700 1.956 3.781 1.00 95.62 100 PRO A C 1
ATOM 765 O O . PRO A 1 100 ? 14.916 2.135 3.701 1.00 95.62 100 PRO A O 1
ATOM 768 N N . VAL A 1 101 ? 12.831 2.621 3.022 1.00 97.31 101 VAL A N 1
ATOM 769 C CA . VAL A 1 101 ? 13.218 3.759 2.181 1.00 97.31 101 VAL A CA 1
ATOM 770 C C . VAL A 1 101 ? 13.026 5.028 2.999 1.00 97.31 101 VAL A C 1
ATOM 772 O O . VAL A 1 101 ? 11.913 5.328 3.430 1.00 97.31 101 VAL A O 1
ATOM 775 N N . ILE A 1 102 ? 14.110 5.771 3.205 1.00 96.00 102 ILE A N 1
ATOM 776 C CA . ILE A 1 102 ? 14.102 7.048 3.923 1.00 96.00 102 ILE A CA 1
ATOM 777 C C . ILE A 1 102 ? 14.056 8.179 2.899 1.00 96.00 102 ILE A C 1
ATOM 779 O O . ILE A 1 102 ? 14.937 8.255 2.043 1.00 96.00 102 ILE A O 1
ATOM 783 N N . ALA A 1 103 ? 13.067 9.069 2.991 1.00 94.69 103 ALA A N 1
ATOM 784 C CA . ALA A 1 103 ? 13.024 10.260 2.142 1.00 94.69 103 ALA A CA 1
ATOM 785 C C . ALA A 1 103 ? 14.179 11.215 2.478 1.00 94.69 103 ALA A C 1
ATOM 787 O O . ALA A 1 103 ? 14.395 11.573 3.637 1.00 94.69 103 ALA A O 1
ATOM 788 N N . GLN A 1 104 ? 14.896 11.664 1.452 1.00 93.75 104 GLN A N 1
ATOM 789 C CA . GLN A 1 104 ? 15.957 12.658 1.569 1.00 93.75 104 GLN A CA 1
ATOM 790 C C . GLN A 1 104 ? 15.366 14.069 1.496 1.00 93.75 104 GLN A C 1
ATOM 792 O O . GLN A 1 104 ? 14.631 14.403 0.566 1.00 93.75 104 GLN A O 1
ATOM 797 N N . ILE A 1 105 ? 15.677 14.896 2.498 1.00 90.50 105 ILE A N 1
ATOM 798 C CA . ILE A 1 105 ? 15.199 16.278 2.605 1.00 90.50 105 ILE A CA 1
ATOM 799 C C . ILE A 1 105 ? 16.405 17.190 2.901 1.00 90.50 105 ILE A C 1
ATOM 801 O O . ILE A 1 105 ? 16.976 17.079 3.987 1.00 90.50 105 ILE A O 1
ATOM 805 N N . PRO A 1 106 ? 16.794 18.105 1.989 1.00 91.38 106 PRO A N 1
ATOM 806 C CA . PRO A 1 106 ? 16.234 18.307 0.647 1.00 91.38 106 PRO A CA 1
ATOM 807 C C . PRO A 1 106 ? 16.477 17.097 -0.279 1.00 91.38 106 PRO A C 1
ATOM 809 O O . PRO A 1 106 ? 17.403 16.323 -0.027 1.00 91.38 106 PRO A O 1
ATOM 812 N N . PRO A 1 107 ? 15.659 16.917 -1.334 1.00 90.31 107 PRO A N 1
ATOM 813 C CA . PRO A 1 107 ? 15.868 15.835 -2.289 1.00 90.31 107 PRO A CA 1
ATOM 814 C C . PRO A 1 107 ? 17.173 16.031 -3.086 1.00 90.31 107 PRO A C 1
ATOM 816 O O . PRO A 1 107 ? 17.621 17.172 -3.243 1.00 90.31 107 PRO A O 1
ATOM 819 N N . PRO A 1 108 ? 17.777 14.947 -3.612 1.00 92.12 108 PRO A N 1
ATOM 820 C CA . PRO A 1 108 ? 18.899 15.036 -4.547 1.00 92.12 108 PRO A CA 1
ATOM 821 C C . PRO A 1 108 ? 18.531 15.825 -5.812 1.00 92.12 108 PRO A C 1
ATOM 823 O O . PRO A 1 108 ? 17.357 15.901 -6.170 1.00 92.12 108 PRO A O 1
ATOM 826 N N . GLU A 1 109 ? 19.533 16.363 -6.516 1.00 91.62 109 GLU A N 1
ATOM 827 C CA . GLU A 1 109 ? 19.336 17.140 -7.755 1.00 91.62 109 GLU A CA 1
ATOM 828 C C . GLU A 1 109 ? 18.549 16.358 -8.818 1.00 91.62 109 GLU A C 1
ATOM 830 O O . GLU A 1 109 ? 17.603 16.885 -9.399 1.00 91.62 109 GLU A O 1
ATOM 835 N N . ASP A 1 110 ? 18.878 15.076 -8.991 1.00 92.31 110 ASP A N 1
ATOM 836 C CA . ASP A 1 110 ? 18.204 14.175 -9.930 1.00 92.31 110 ASP A CA 1
ATOM 837 C C . ASP A 1 110 ? 16.942 13.510 -9.347 1.00 92.31 110 ASP A C 1
ATOM 839 O O . ASP A 1 110 ? 16.383 12.611 -9.973 1.00 92.31 110 ASP A O 1
ATOM 843 N N . GLY A 1 111 ? 16.486 13.909 -8.156 1.00 94.69 111 GLY A N 1
ATOM 844 C CA . GLY A 1 111 ? 15.372 13.282 -7.437 1.00 94.69 111 GLY A CA 1
ATOM 845 C C . GLY A 1 111 ? 15.764 12.012 -6.671 1.00 94.69 111 GLY A C 1
ATOM 846 O O . GLY A 1 111 ? 16.928 11.605 -6.631 1.00 94.69 111 GLY A O 1
ATOM 847 N N . GLN A 1 112 ? 14.783 11.377 -6.026 1.00 97.31 112 GLN A N 1
ATOM 848 C CA . GLN A 1 112 ? 14.977 10.135 -5.270 1.00 97.31 112 GLN A CA 1
ATOM 849 C C . GLN A 1 112 ? 14.016 9.072 -5.789 1.00 97.31 112 GLN A C 1
ATOM 851 O O . GLN A 1 112 ? 12.813 9.181 -5.578 1.00 97.31 112 GLN A O 1
ATOM 856 N N . HIS A 1 113 ? 14.534 8.024 -6.426 1.00 97.75 113 HIS A N 1
ATOM 857 C CA . HIS A 1 113 ? 13.700 7.097 -7.193 1.00 97.75 113 HIS A CA 1
ATOM 858 C C . HIS A 1 113 ? 13.527 5.752 -6.505 1.00 97.75 113 HIS A C 1
ATOM 860 O O . HIS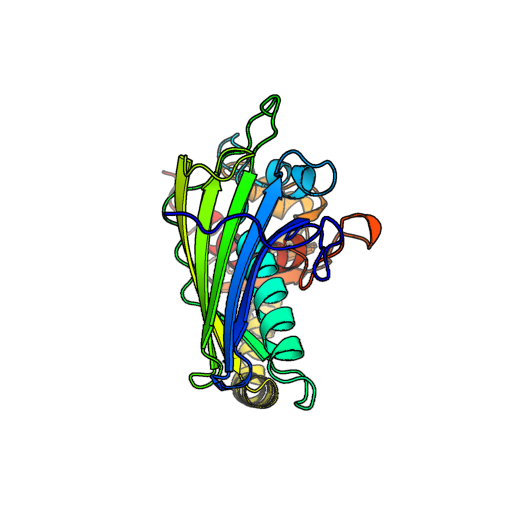 A 1 113 ? 14.504 5.125 -6.094 1.00 97.75 113 HIS A O 1
ATOM 866 N N . ILE A 1 114 ? 12.279 5.291 -6.461 1.00 98.25 114 ILE A N 1
ATOM 867 C CA . ILE A 1 114 ? 11.926 3.894 -6.218 1.00 98.25 114 ILE A CA 1
ATOM 868 C C . ILE A 1 114 ? 11.538 3.253 -7.554 1.00 98.25 114 ILE A C 1
ATOM 870 O O . ILE A 1 114 ? 10.797 3.842 -8.344 1.00 98.25 114 ILE A O 1
ATOM 874 N N . GLN A 1 115 ? 12.037 2.052 -7.809 1.00 98.31 115 GLN A N 1
ATOM 875 C CA . GLN A 1 115 ? 11.710 1.233 -8.966 1.00 98.31 115 GLN A CA 1
ATOM 876 C C . GLN A 1 115 ? 11.049 -0.062 -8.501 1.00 98.31 115 GLN A C 1
ATOM 878 O O . GLN A 1 115 ? 11.550 -0.735 -7.603 1.00 98.31 115 GLN A O 1
ATOM 883 N N . MET A 1 116 ? 9.933 -0.409 -9.129 1.00 98.56 116 MET A N 1
ATOM 884 C CA . MET A 1 116 ? 9.280 -1.702 -8.989 1.00 98.56 116 MET A CA 1
ATOM 885 C C . MET A 1 116 ? 9.477 -2.506 -10.269 1.00 98.56 116 MET A C 1
ATOM 887 O O . MET A 1 116 ? 9.197 -2.007 -11.361 1.00 98.56 116 MET A O 1
ATOM 891 N N . GLU A 1 117 ? 9.893 -3.757 -10.126 1.00 98.56 117 GLU A N 1
ATOM 892 C CA . GLU A 1 117 ? 9.853 -4.753 -11.197 1.00 98.56 117 GLU A CA 1
ATOM 893 C C . GLU A 1 117 ? 8.693 -5.708 -10.924 1.00 98.56 117 GLU A C 1
ATOM 895 O O . GLU A 1 117 ? 8.578 -6.242 -9.820 1.00 98.56 117 GLU A O 1
ATOM 900 N N . ALA A 1 118 ? 7.823 -5.892 -11.913 1.00 98.62 118 ALA A N 1
ATOM 901 C CA . ALA A 1 118 ? 6.644 -6.742 -11.828 1.00 98.62 118 ALA A CA 1
ATOM 902 C C . ALA A 1 118 ? 6.671 -7.777 -12.954 1.00 98.62 118 ALA A C 1
ATOM 904 O O . ALA A 1 118 ? 6.689 -7.407 -14.128 1.00 98.62 118 ALA A O 1
ATOM 905 N N . HIS A 1 119 ? 6.634 -9.062 -12.603 1.00 98.62 119 HIS A N 1
ATOM 906 C CA . HIS A 1 119 ? 6.599 -10.169 -13.561 1.00 98.62 119 HIS A CA 1
ATOM 907 C C . HIS A 1 119 ? 5.299 -10.954 -13.409 1.00 98.62 119 HIS A C 1
ATOM 909 O O . HIS A 1 119 ? 5.084 -11.602 -12.386 1.00 98.62 119 HIS A O 1
ATOM 915 N N . ALA A 1 120 ? 4.436 -10.891 -14.421 1.00 98.38 120 ALA A N 1
ATOM 916 C CA . ALA A 1 120 ? 3.186 -11.635 -14.480 1.00 98.38 120 ALA A CA 1
ATOM 917 C C . ALA A 1 120 ? 3.379 -13.032 -15.076 1.00 98.38 120 ALA A C 1
ATOM 919 O O . ALA A 1 120 ? 3.947 -13.188 -16.160 1.00 98.38 120 ALA A O 1
ATOM 920 N N . ASP A 1 121 ? 2.785 -14.013 -14.404 1.00 97.62 121 ASP A N 1
ATOM 921 C CA . ASP A 1 121 ? 2.498 -15.359 -14.891 1.00 97.62 121 ASP A CA 1
ATOM 922 C C . ASP A 1 121 ? 0.992 -15.591 -14.701 1.00 97.62 121 ASP A C 1
ATOM 924 O O . ASP A 1 121 ? 0.519 -16.047 -13.655 1.00 97.62 121 ASP A O 1
ATOM 928 N N . LEU A 1 122 ? 0.194 -15.220 -15.707 1.00 94.69 122 LEU A N 1
ATOM 929 C CA . LEU A 1 122 ? -1.263 -15.313 -15.590 1.00 94.69 122 LEU A CA 1
ATOM 930 C C . LEU A 1 122 ? -1.767 -16.755 -15.696 1.00 94.69 122 LEU A C 1
ATOM 932 O O . LEU A 1 122 ? -2.933 -17.006 -15.387 1.00 94.69 122 LEU A O 1
ATOM 936 N N . GLN A 1 123 ? -0.929 -17.705 -16.122 1.00 94.56 123 GLN A N 1
ATOM 937 C CA . GLN A 1 123 ? -1.278 -19.126 -16.060 1.00 94.56 123 GLN A CA 1
ATOM 938 C C . GLN A 1 123 ? -1.342 -19.594 -14.605 1.00 94.56 123 GLN A C 1
ATOM 940 O O . GLN A 1 123 ? -2.253 -20.337 -14.247 1.00 94.56 123 GLN A O 1
ATOM 945 N N . LYS A 1 124 ? -0.426 -19.107 -13.760 1.00 96.50 124 LYS A N 1
ATOM 946 C CA . LYS A 1 124 ? -0.481 -19.292 -12.302 1.00 96.50 124 LYS A CA 1
ATOM 947 C C . LYS A 1 124 ? -1.413 -18.316 -11.590 1.00 96.50 124 LYS A C 1
ATOM 949 O O . LYS A 1 124 ? -1.772 -18.556 -10.443 1.00 96.50 124 LYS A O 1
ATOM 954 N N . GLY A 1 125 ? -1.805 -17.236 -12.262 1.00 96.81 125 GLY A N 1
ATOM 955 C CA . GLY A 1 125 ? -2.645 -16.200 -11.675 1.00 96.81 125 GLY A CA 1
ATOM 956 C C . GLY A 1 125 ? -1.877 -15.328 -10.686 1.00 96.81 125 GLY A C 1
ATOM 957 O O . GLY A 1 125 ? -2.449 -14.909 -9.684 1.00 96.81 125 GLY A O 1
ATOM 958 N N . GLU A 1 126 ? -0.602 -15.040 -10.955 1.00 98.12 126 GLU A N 1
ATOM 959 C CA . GLU A 1 126 ? 0.235 -14.274 -10.032 1.00 98.12 126 GLU A CA 1
ATOM 960 C C . GLU A 1 126 ? 1.153 -13.249 -10.716 1.00 98.12 126 GLU A C 1
ATOM 962 O O . GLU A 1 126 ? 1.480 -13.359 -11.901 1.00 98.12 126 GLU A O 1
ATOM 967 N N . VAL A 1 127 ? 1.579 -12.249 -9.942 1.00 98.75 127 VAL A N 1
ATOM 968 C CA . VAL A 1 127 ? 2.589 -11.250 -10.309 1.00 98.75 127 VAL A CA 1
ATOM 969 C C . VAL A 1 127 ? 3.630 -11.167 -9.202 1.00 98.75 127 VAL A C 1
ATOM 971 O O . VAL A 1 127 ? 3.322 -10.721 -8.097 1.00 98.75 127 VAL A O 1
ATOM 974 N N . THR A 1 128 ? 4.867 -11.570 -9.480 1.00 98.81 128 THR A N 1
ATOM 975 C CA . THR A 1 128 ? 5.980 -11.409 -8.531 1.00 98.81 128 THR A CA 1
ATOM 976 C C . THR A 1 128 ? 6.545 -10.000 -8.618 1.00 98.81 128 THR A C 1
ATOM 978 O O . THR A 1 128 ? 6.715 -9.478 -9.722 1.00 98.81 128 THR A O 1
ATOM 981 N N . LEU A 1 129 ? 6.872 -9.412 -7.471 1.00 98.81 129 LEU A N 1
ATOM 982 C CA . LEU A 1 129 ? 7.285 -8.019 -7.350 1.00 98.81 129 LEU A CA 1
ATOM 983 C C . LEU A 1 129 ? 8.640 -7.903 -6.661 1.00 98.81 129 LEU A C 1
ATOM 985 O O . LEU A 1 129 ? 8.905 -8.625 -5.701 1.00 98.81 129 LEU A O 1
ATOM 989 N N . SER A 1 130 ? 9.445 -6.931 -7.075 1.00 98.56 130 SER A N 1
ATOM 990 C CA . SER A 1 130 ? 10.617 -6.480 -6.318 1.00 98.56 130 SER A CA 1
ATOM 991 C C . SER A 1 130 ? 10.722 -4.957 -6.326 1.00 98.56 130 SER A C 1
ATOM 993 O O . SER A 1 130 ? 10.287 -4.316 -7.284 1.00 98.56 130 SER A O 1
ATOM 995 N N . PHE A 1 131 ? 11.259 -4.385 -5.248 1.00 98.69 131 PHE A N 1
ATOM 996 C CA . PHE A 1 131 ? 11.311 -2.941 -5.020 1.00 98.69 131 PHE A CA 1
ATOM 997 C C . PHE A 1 131 ? 12.731 -2.490 -4.681 1.00 98.69 131 PHE A C 1
ATOM 999 O O . PHE A 1 131 ? 13.329 -2.967 -3.715 1.00 98.69 131 PHE A O 1
ATOM 1006 N N . HIS A 1 132 ? 13.234 -1.511 -5.432 1.00 98.19 132 HIS A N 1
ATOM 1007 C CA . HIS A 1 132 ? 14.630 -1.077 -5.387 1.00 98.19 132 HIS A CA 1
ATOM 1008 C C . HIS A 1 132 ? 14.748 0.441 -5.410 1.00 98.19 132 HIS A C 1
ATOM 1010 O O . HIS A 1 132 ? 14.066 1.099 -6.192 1.00 98.19 132 HIS A O 1
ATOM 1016 N N . SER A 1 133 ? 15.656 1.012 -4.621 1.00 98.31 133 SER A N 1
ATOM 1017 C CA . SER A 1 133 ? 16.111 2.381 -4.869 1.00 98.31 133 SER A CA 1
ATOM 1018 C C . SER A 1 133 ? 17.075 2.377 -6.046 1.00 98.31 133 SER A C 1
ATOM 1020 O O . SER A 1 133 ? 17.992 1.551 -6.105 1.00 98.31 133 SER A O 1
ATOM 1022 N N . VAL A 1 134 ? 16.901 3.329 -6.957 1.00 97.75 134 VAL A N 1
ATOM 1023 C CA . VAL A 1 134 ? 17.749 3.494 -8.142 1.00 97.75 134 VAL A CA 1
ATOM 1024 C C . VAL A 1 134 ? 18.155 4.956 -8.319 1.00 97.75 134 VAL A C 1
ATOM 1026 O O . VAL A 1 134 ? 17.517 5.871 -7.795 1.00 97.75 134 VAL A O 1
ATOM 1029 N N . THR A 1 135 ? 19.234 5.200 -9.054 1.00 95.69 135 THR A N 1
ATOM 1030 C CA . THR A 1 135 ? 19.508 6.528 -9.620 1.00 95.69 135 THR A CA 1
ATOM 1031 C C . THR A 1 135 ? 18.489 6.853 -10.716 1.00 95.69 135 THR A C 1
ATOM 1033 O O . THR A 1 135 ? 17.756 5.978 -11.175 1.00 95.69 135 THR A O 1
ATOM 1036 N N . TRP A 1 136 ? 18.451 8.105 -11.183 1.00 92.00 136 TRP A N 1
ATOM 1037 C CA . TRP A 1 136 ? 17.558 8.516 -12.275 1.00 92.00 136 TRP A CA 1
ATOM 1038 C C . TRP A 1 136 ? 17.664 7.626 -13.529 1.00 92.00 136 TRP A C 1
ATOM 1040 O O . TRP A 1 136 ? 16.648 7.332 -14.159 1.00 92.00 136 TRP A O 1
ATOM 1050 N N . ASP A 1 137 ? 18.877 7.182 -13.870 1.00 91.19 137 ASP A N 1
ATOM 1051 C CA . ASP A 1 137 ? 19.186 6.311 -15.008 1.00 91.19 137 ASP A CA 1
ATOM 1052 C C . ASP A 1 137 ? 18.996 4.806 -14.725 1.00 91.19 137 ASP A C 1
ATOM 1054 O O . ASP A 1 137 ? 19.342 3.979 -15.566 1.00 91.19 137 ASP A O 1
ATOM 1058 N N . GLY A 1 138 ? 18.429 4.436 -13.571 1.00 90.12 138 GLY A N 1
ATOM 1059 C CA . GLY A 1 138 ? 18.069 3.052 -13.244 1.00 90.12 138 GLY A CA 1
ATOM 1060 C C . GLY A 1 138 ? 19.201 2.220 -12.634 1.00 90.12 138 GLY A C 1
ATOM 1061 O O . GLY A 1 138 ? 19.065 1.005 -12.487 1.00 90.12 138 GLY A O 1
ATOM 1062 N N . LYS A 1 139 ? 20.331 2.828 -12.249 1.00 94.94 139 LYS A N 1
ATOM 1063 C CA . LYS A 1 139 ? 21.401 2.101 -11.554 1.00 94.94 139 LYS A CA 1
ATOM 1064 C C . LYS A 1 139 ? 20.950 1.763 -10.135 1.00 94.94 139 LYS A C 1
ATOM 1066 O O . LYS A 1 139 ? 20.629 2.656 -9.355 1.00 94.94 139 LYS A O 1
ATOM 1071 N N . LEU A 1 140 ? 20.994 0.476 -9.794 1.00 97.06 140 LEU A N 1
ATOM 1072 C CA . LEU A 1 140 ? 20.655 -0.034 -8.466 1.00 97.06 140 LEU A CA 1
ATOM 1073 C C . LEU A 1 140 ? 21.473 0.652 -7.359 1.00 97.06 140 LEU A C 1
ATOM 1075 O O . LEU A 1 140 ? 22.704 0.713 -7.432 1.00 97.06 140 LEU A O 1
ATOM 1079 N N . ILE A 1 141 ? 20.771 1.126 -6.331 1.00 97.50 141 ILE A N 1
ATOM 1080 C CA . ILE A 1 141 ? 21.334 1.682 -5.096 1.00 97.50 141 ILE A CA 1
ATOM 1081 C C . ILE A 1 141 ? 21.102 0.710 -3.937 1.00 97.50 141 ILE A C 1
ATOM 1083 O O . ILE A 1 141 ? 22.047 0.395 -3.218 1.00 97.50 141 ILE A O 1
ATOM 1087 N N . GLU A 1 142 ? 19.864 0.246 -3.747 1.00 98.19 142 GLU A N 1
ATOM 1088 C CA . GLU A 1 142 ? 19.485 -0.585 -2.599 1.00 98.19 142 GLU A CA 1
ATOM 1089 C C . GLU A 1 142 ? 18.266 -1.462 -2.913 1.00 98.19 142 GLU A C 1
ATOM 1091 O O . GLU A 1 142 ? 17.333 -1.002 -3.570 1.00 98.19 142 GLU A O 1
ATOM 1096 N N . ASP A 1 143 ? 18.277 -2.700 -2.415 1.00 97.94 143 ASP A N 1
ATOM 1097 C CA . ASP A 1 143 ? 17.142 -3.633 -2.465 1.00 97.94 143 ASP A CA 1
ATOM 1098 C C . ASP A 1 143 ? 16.304 -3.477 -1.191 1.00 97.94 143 ASP A C 1
ATOM 1100 O O . ASP A 1 143 ? 16.825 -3.564 -0.072 1.00 97.94 143 ASP A O 1
ATOM 1104 N N . HIS A 1 144 ? 15.005 -3.225 -1.344 1.00 98.25 144 HIS A N 1
ATOM 1105 C CA . HIS A 1 144 ? 14.117 -2.956 -0.210 1.00 98.25 144 HIS A CA 1
ATOM 1106 C C . HIS A 1 144 ? 13.260 -4.147 0.170 1.00 98.25 144 HIS A C 1
ATOM 1108 O O . HIS A 1 144 ? 12.995 -4.352 1.360 1.00 98.25 144 HIS A O 1
ATOM 1114 N N . GLY A 1 145 ? 12.815 -4.925 -0.810 1.00 97.31 145 GLY A N 1
ATOM 1115 C CA . GLY A 1 145 ? 11.847 -5.972 -0.555 1.00 97.31 145 GLY A CA 1
ATOM 1116 C C . GLY A 1 145 ? 11.209 -6.549 -1.804 1.00 97.31 145 GLY A C 1
ATOM 1117 O O . GLY A 1 145 ? 11.488 -6.150 -2.935 1.00 97.31 145 GLY A O 1
ATOM 1118 N N . HIS A 1 146 ? 10.316 -7.497 -1.565 1.00 98.44 146 HIS A N 1
ATOM 1119 C CA . HIS A 1 146 ? 9.571 -8.197 -2.599 1.00 98.44 146 HIS A CA 1
ATOM 1120 C C . HIS A 1 146 ? 8.142 -8.471 -2.139 1.00 98.44 146 HIS A C 1
ATOM 1122 O O . HIS A 1 146 ? 7.806 -8.316 -0.964 1.00 98.44 146 HIS A O 1
ATOM 1128 N N . GLY A 1 147 ? 7.301 -8.878 -3.080 1.00 98.38 147 GLY A N 1
ATOM 1129 C CA . GLY A 1 147 ? 5.917 -9.234 -2.807 1.00 98.38 147 GLY A CA 1
ATOM 1130 C C . GLY A 1 147 ? 5.303 -10.051 -3.932 1.00 98.38 147 GLY A C 1
ATOM 1131 O O . GLY A 1 147 ? 5.953 -10.362 -4.933 1.00 98.38 147 GLY A O 1
ATOM 1132 N N . LEU A 1 148 ? 4.031 -10.385 -3.759 1.00 98.69 148 LEU A N 1
ATOM 1133 C CA . LEU A 1 148 ? 3.243 -11.141 -4.718 1.00 98.69 148 LEU A CA 1
ATOM 1134 C C . LEU A 1 148 ? 1.863 -10.499 -4.848 1.00 98.69 148 LEU A C 1
ATOM 1136 O O . LEU A 1 148 ? 1.250 -10.135 -3.847 1.00 98.69 148 LEU A O 1
ATOM 1140 N N . VAL A 1 149 ? 1.341 -10.399 -6.064 1.00 98.81 149 VAL A N 1
ATOM 1141 C CA . VAL A 1 149 ? -0.097 -10.209 -6.281 1.00 98.81 149 VAL A CA 1
ATOM 1142 C C . VAL A 1 149 ? -0.668 -11.514 -6.790 1.00 98.81 149 VAL A C 1
ATOM 1144 O O . VAL A 1 149 ? -0.126 -12.077 -7.737 1.00 98.81 149 VAL A O 1
ATOM 1147 N N . LYS A 1 150 ? -1.758 -11.988 -6.193 1.00 98.56 150 LYS A N 1
ATOM 1148 C CA . LYS A 1 150 ? -2.559 -13.083 -6.743 1.00 98.56 150 LYS A CA 1
ATOM 1149 C C . LYS A 1 150 ? -3.856 -12.538 -7.317 1.00 98.56 150 LYS A C 1
ATOM 1151 O O . LYS A 1 150 ? -4.493 -11.681 -6.705 1.00 98.56 150 LYS A O 1
ATOM 1156 N N . TYR A 1 151 ? -4.232 -13.044 -8.482 1.00 97.81 151 TYR A N 1
ATOM 1157 C CA . TYR A 1 151 ? -5.543 -12.812 -9.066 1.00 97.81 151 TYR A CA 1
ATOM 1158 C C . TYR A 1 151 ? -6.519 -13.832 -8.483 1.00 97.81 151 TYR A C 1
ATOM 1160 O O . TYR A 1 151 ? -6.342 -15.036 -8.663 1.00 97.81 151 TYR A O 1
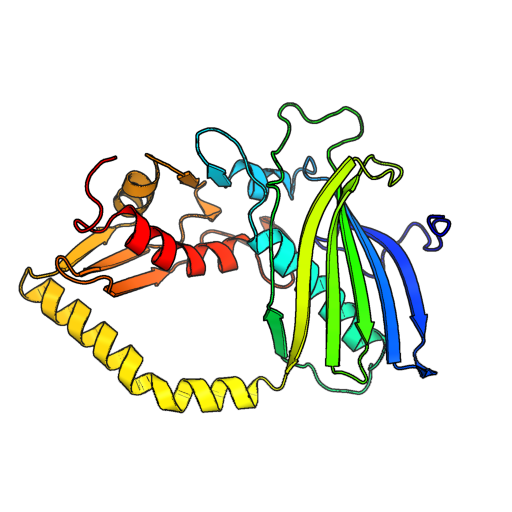ATOM 1168 N N . GLU A 1 152 ? -7.528 -13.350 -7.767 1.00 96.50 152 GLU A N 1
ATOM 1169 C CA . GLU A 1 152 ? -8.485 -14.183 -7.031 1.00 96.50 152 GLU A CA 1
ATOM 1170 C C . GLU A 1 152 ? -9.928 -13.744 -7.321 1.00 96.50 152 GLU A C 1
ATOM 1172 O O . GLU A 1 152 ? -10.172 -12.641 -7.825 1.00 96.50 152 GLU A O 1
ATOM 1177 N N . ASP A 1 153 ? -10.896 -14.609 -7.013 1.00 94.88 153 ASP A N 1
ATOM 1178 C CA . ASP A 1 153 ? -12.317 -14.292 -7.145 1.00 94.88 153 ASP A CA 1
ATOM 1179 C C . ASP A 1 153 ? -12.812 -13.532 -5.906 1.00 94.88 153 ASP A C 1
ATOM 1181 O O . ASP A 1 153 ? -12.871 -14.059 -4.794 1.00 94.88 153 ASP A O 1
ATOM 1185 N N . SER A 1 154 ? -13.219 -12.278 -6.100 1.00 94.06 154 SER A N 1
ATOM 1186 C CA . SER A 1 154 ? -13.745 -11.444 -5.019 1.00 94.06 154 SER A CA 1
ATOM 1187 C C . SER A 1 154 ? -15.074 -11.963 -4.457 1.00 94.06 154 SER A C 1
ATOM 1189 O O . SER A 1 154 ? -15.405 -11.669 -3.305 1.00 94.06 154 SER A O 1
ATOM 1191 N N . ALA A 1 155 ? -15.825 -12.771 -5.213 1.00 94.62 155 ALA A N 1
ATOM 1192 C CA . ALA A 1 155 ? -17.019 -13.436 -4.707 1.00 94.62 155 ALA A CA 1
ATOM 1193 C C . ALA A 1 155 ? -16.674 -14.487 -3.640 1.00 94.62 155 ALA A C 1
ATOM 1195 O O . ALA A 1 155 ? -17.420 -14.630 -2.667 1.00 94.62 155 ALA A O 1
ATOM 1196 N N . GLU A 1 156 ? -15.536 -15.177 -3.768 1.00 95.19 156 GLU A N 1
ATOM 1197 C CA . GLU A 1 156 ? -15.065 -16.121 -2.749 1.00 95.19 156 GLU A CA 1
ATOM 1198 C C . GLU A 1 156 ? -14.706 -15.395 -1.448 1.00 95.19 156 GLU A C 1
ATOM 1200 O O . GLU A 1 156 ? -15.121 -15.840 -0.375 1.00 95.19 156 GLU A O 1
ATOM 1205 N N . TRP A 1 157 ? -14.047 -14.233 -1.532 1.00 95.38 157 TRP A N 1
ATOM 1206 C CA . TRP A 1 157 ? -13.762 -13.398 -0.357 1.00 95.38 157 TRP A CA 1
ATOM 1207 C C . TRP A 1 157 ? -15.041 -12.965 0.362 1.00 95.38 157 TRP A C 1
ATOM 1209 O O . TRP A 1 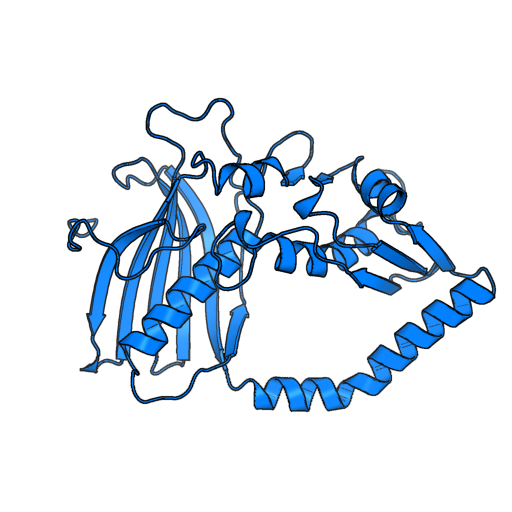157 ? -15.133 -13.065 1.584 1.00 95.38 157 TRP A O 1
ATOM 1219 N N . ILE A 1 158 ? -16.061 -12.526 -0.385 1.00 95.19 158 ILE A N 1
ATOM 1220 C CA . ILE A 1 158 ? -17.352 -12.123 0.194 1.00 95.19 158 ILE A CA 1
ATOM 1221 C C . ILE A 1 158 ? -18.004 -13.302 0.924 1.00 95.19 158 ILE A C 1
ATOM 1223 O O . ILE A 1 158 ? -18.495 -13.132 2.041 1.00 95.19 158 ILE A O 1
ATOM 1227 N N . LEU A 1 159 ? -17.999 -14.496 0.325 1.00 96.12 159 LEU A N 1
ATOM 1228 C CA . LEU A 1 159 ? -18.548 -15.700 0.953 1.00 96.12 159 LEU A CA 1
ATOM 1229 C C . LEU A 1 159 ? -17.784 -16.082 2.225 1.00 96.12 159 LEU A C 1
ATOM 1231 O O . LEU A 1 159 ? -18.400 -16.505 3.206 1.00 96.12 159 LEU A O 1
ATOM 1235 N N . GLU A 1 160 ? -16.460 -15.941 2.229 1.00 94.88 160 GLU A N 1
ATOM 1236 C CA . GLU A 1 160 ? -15.638 -16.172 3.415 1.00 94.88 160 GLU A CA 1
ATOM 1237 C C . GLU A 1 160 ? -15.966 -15.167 4.526 1.00 94.88 160 GLU A C 1
ATOM 1239 O O . GLU A 1 160 ? -16.250 -15.570 5.657 1.00 94.88 160 GLU A O 1
ATOM 1244 N N . TRP A 1 161 ? -16.015 -13.873 4.205 1.00 95.38 161 TRP A N 1
ATOM 1245 C CA . TRP A 1 161 ? -16.325 -12.817 5.170 1.00 95.38 161 TRP A CA 1
ATOM 1246 C C . TRP A 1 161 ? -17.739 -12.944 5.734 1.00 95.38 161 TRP A C 1
ATOM 1248 O O . TRP A 1 161 ? -17.937 -12.740 6.928 1.00 95.38 161 TRP A O 1
ATOM 1258 N N . GLN A 1 162 ? -18.723 -13.364 4.935 1.00 96.56 162 GLN A N 1
ATOM 1259 C CA . GLN A 1 162 ? -20.085 -13.623 5.421 1.00 96.56 162 GLN A CA 1
ATOM 1260 C C . GLN A 1 162 ? -20.134 -14.718 6.497 1.00 96.56 162 GLN A C 1
ATOM 1262 O O . GLN A 1 162 ? -20.943 -14.634 7.422 1.00 96.56 162 GLN A O 1
ATOM 1267 N N . ARG A 1 163 ? -19.264 -15.737 6.423 1.00 95.81 163 ARG A N 1
ATOM 1268 C CA . ARG A 1 163 ? -19.209 -16.818 7.428 1.00 95.81 163 ARG A CA 1
ATOM 1269 C C . ARG A 1 163 ? -18.698 -16.331 8.780 1.00 95.81 163 ARG A C 1
ATOM 1271 O O . ARG A 1 163 ? -19.080 -16.893 9.804 1.00 95.81 163 ARG A O 1
ATOM 1278 N N . THR A 1 164 ? -17.842 -15.312 8.791 1.00 95.31 164 THR A N 1
ATOM 1279 C CA . THR A 1 164 ? -17.240 -14.756 10.013 1.00 95.31 164 THR A CA 1
ATOM 1280 C C . THR A 1 164 ? -17.870 -13.434 10.448 1.00 95.31 164 THR A C 1
ATOM 1282 O O . THR A 1 164 ? -17.635 -13.006 11.577 1.00 95.31 164 THR A O 1
ATOM 1285 N N . GLN A 1 165 ? -18.728 -12.827 9.622 1.00 96.12 165 GLN A N 1
ATOM 1286 C CA . GLN A 1 165 ? -19.354 -11.525 9.865 1.00 96.12 165 GLN A CA 1
ATOM 1287 C C . GLN A 1 165 ? -20.004 -11.435 11.250 1.00 96.12 165 GLN A C 1
ATOM 1289 O O . GLN A 1 165 ? -19.697 -10.516 12.004 1.00 96.12 165 GLN A O 1
ATOM 1294 N N . TYR A 1 166 ? -20.834 -12.415 11.624 1.00 95.81 166 TYR A N 1
ATOM 1295 C CA . TYR A 1 166 ? -21.503 -12.410 12.930 1.00 95.81 166 TYR A CA 1
ATOM 1296 C C . TYR A 1 166 ? -20.509 -12.426 14.104 1.00 95.81 166 TYR A C 1
ATOM 1298 O O . TYR A 1 166 ? -20.758 -11.797 15.132 1.00 95.81 166 TYR A O 1
ATOM 1306 N N . LEU A 1 167 ? -19.368 -13.113 13.960 1.00 95.88 167 LEU A N 1
ATOM 1307 C CA . LEU A 1 167 ? -18.325 -13.135 14.989 1.00 95.88 167 LEU A CA 1
ATOM 1308 C C . LEU A 1 167 ? -17.684 -11.752 15.136 1.00 95.88 167 LEU A C 1
ATOM 1310 O O . LEU A 1 167 ? -17.524 -11.280 16.258 1.00 95.88 167 LEU A O 1
ATOM 1314 N N . VAL A 1 168 ? -17.373 -11.083 14.022 1.00 95.44 168 VAL A N 1
ATOM 1315 C CA . VAL A 1 168 ? -16.808 -9.722 14.022 1.00 95.44 168 VAL A CA 1
ATOM 1316 C C . VAL A 1 168 ? -17.799 -8.717 14.613 1.00 95.44 168 VAL A C 1
ATOM 1318 O O . VAL A 1 168 ? -17.439 -7.954 15.506 1.00 95.44 168 VAL A O 1
ATOM 1321 N N . GLU A 1 169 ? -19.061 -8.747 14.181 1.00 96.75 169 GLU A N 1
ATOM 1322 C CA . GLU A 1 169 ? -20.125 -7.879 14.706 1.00 96.75 169 GLU A CA 1
ATOM 1323 C C . GLU A 1 169 ? -20.351 -8.097 16.207 1.00 96.75 169 GLU A C 1
ATOM 1325 O O . GLU A 1 169 ? -20.496 -7.134 16.960 1.00 96.75 169 GLU A O 1
ATOM 1330 N N . THR A 1 170 ? -20.313 -9.352 16.664 1.00 97.00 170 THR A N 1
ATOM 1331 C CA . THR A 1 170 ? -20.421 -9.684 18.090 1.00 97.00 170 THR A CA 1
ATOM 1332 C C . THR A 1 170 ? -19.249 -9.109 18.883 1.00 97.00 170 THR A C 1
ATOM 1334 O O . THR A 1 170 ? -19.468 -8.542 19.951 1.00 97.00 170 THR A O 1
ATOM 1337 N N . GLN A 1 171 ? -18.017 -9.190 18.371 1.00 95.88 171 GLN A N 1
ATOM 1338 C CA . GLN A 1 171 ? -16.855 -8.591 19.038 1.00 95.88 171 GLN A CA 1
ATOM 1339 C C . GLN A 1 171 ? -16.953 -7.064 19.117 1.00 95.88 171 GLN A C 1
ATOM 1341 O O . GLN A 1 171 ? -16.658 -6.481 20.159 1.00 95.88 171 GLN A O 1
ATOM 1346 N N . ILE A 1 172 ? -17.446 -6.408 18.062 1.00 97.12 172 ILE A N 1
ATOM 1347 C CA . ILE A 1 172 ? -17.714 -4.963 18.087 1.00 97.12 172 ILE A CA 1
ATOM 1348 C C . ILE A 1 172 ? -18.750 -4.631 19.170 1.00 97.12 172 ILE A C 1
ATOM 1350 O O . ILE A 1 172 ? -18.510 -3.742 19.985 1.00 97.12 172 ILE A O 1
ATOM 1354 N N . ALA A 1 173 ? -19.861 -5.372 19.234 1.00 97.69 173 ALA A N 1
ATOM 1355 C CA . ALA A 1 173 ? -20.900 -5.157 20.241 1.00 97.69 173 ALA A CA 1
ATOM 1356 C C . ALA A 1 173 ? -20.389 -5.382 21.678 1.00 97.69 173 ALA A C 1
ATOM 1358 O O . ALA A 1 173 ? -20.766 -4.648 22.592 1.00 97.69 173 ALA A O 1
ATOM 1359 N N . ILE A 1 174 ? -19.503 -6.364 21.887 1.00 96.69 174 ILE A N 1
ATOM 1360 C CA . ILE A 1 174 ? -18.841 -6.598 23.179 1.00 96.69 174 ILE A CA 1
ATOM 1361 C C . ILE A 1 174 ? -17.969 -5.399 23.563 1.00 96.69 174 ILE A C 1
ATOM 1363 O O . ILE A 1 174 ? -18.065 -4.932 24.698 1.00 96.69 174 ILE A O 1
ATOM 1367 N N . LEU A 1 175 ? -17.162 -4.867 22.641 1.00 97.06 175 LEU A N 1
ATOM 1368 C CA . LEU A 1 175 ? -16.325 -3.689 22.895 1.00 97.06 175 LEU A CA 1
ATOM 1369 C C . LEU A 1 175 ? -17.169 -2.447 23.220 1.00 97.06 175 LEU A C 1
ATOM 1371 O O . LEU A 1 175 ? -16.853 -1.705 24.150 1.00 97.06 175 LEU A O 1
ATOM 1375 N N . GLU A 1 176 ? -18.279 -2.237 22.510 1.00 97.44 176 GLU A N 1
ATOM 1376 C CA . GLU A 1 176 ? -19.224 -1.151 22.798 1.00 97.44 176 GLU A CA 1
ATOM 1377 C C . GLU A 1 176 ? -19.889 -1.314 24.175 1.00 97.44 176 GLU A C 1
ATOM 1379 O O . GLU A 1 176 ? -20.006 -0.344 24.932 1.00 97.44 176 GLU A O 1
ATOM 1384 N N . TYR A 1 177 ? -20.275 -2.540 24.541 1.00 97.06 177 TYR A N 1
ATOM 1385 C CA . TYR A 1 177 ? -20.806 -2.842 25.868 1.00 97.06 177 TYR A CA 1
ATOM 1386 C C . TYR A 1 177 ? -19.764 -2.586 26.961 1.00 97.06 177 TYR A C 1
ATOM 1388 O O . TYR A 1 177 ? -20.064 -1.884 27.928 1.00 97.06 177 TYR A O 1
ATOM 1396 N N . ARG A 1 178 ? -18.531 -3.074 26.789 1.00 96.06 178 ARG A N 1
ATOM 1397 C CA . ARG A 1 178 ? -17.432 -2.866 27.742 1.00 96.06 178 ARG A CA 1
ATOM 1398 C C . ARG A 1 178 ? -17.112 -1.389 27.922 1.00 96.06 178 ARG A C 1
ATOM 1400 O O . ARG A 1 178 ? -16.926 -0.949 29.055 1.00 96.06 178 ARG A O 1
ATOM 1407 N N . LEU A 1 179 ? -17.159 -0.595 26.852 1.00 96.56 179 LEU A N 1
ATOM 1408 C CA . LEU A 1 179 ? -17.054 0.860 26.951 1.00 96.56 179 LEU A CA 1
ATOM 1409 C C . LEU A 1 179 ? -18.171 1.445 27.829 1.00 96.56 179 LEU A C 1
ATOM 1411 O O . LEU A 1 179 ? -17.899 2.283 28.687 1.00 96.56 179 LEU A O 1
ATOM 1415 N N . SER A 1 180 ? -19.417 0.992 27.657 1.00 96.62 180 SER A N 1
ATOM 1416 C CA . SER A 1 180 ? -20.556 1.476 28.452 1.00 96.62 180 SER A CA 1
ATOM 1417 C C . SER A 1 180 ? -20.462 1.126 29.944 1.00 96.62 180 SER A C 1
ATOM 1419 O O . SER A 1 180 ? -20.997 1.855 30.779 1.00 96.62 180 SER A O 1
ATOM 1421 N N . THR A 1 181 ? -19.753 0.048 30.286 1.00 95.69 181 THR A N 1
ATOM 1422 C CA . THR A 1 181 ? -19.534 -0.405 31.668 1.00 95.69 181 THR A CA 1
ATOM 1423 C C . THR A 1 181 ? -18.196 0.044 32.257 1.00 95.69 181 THR A C 1
ATOM 1425 O O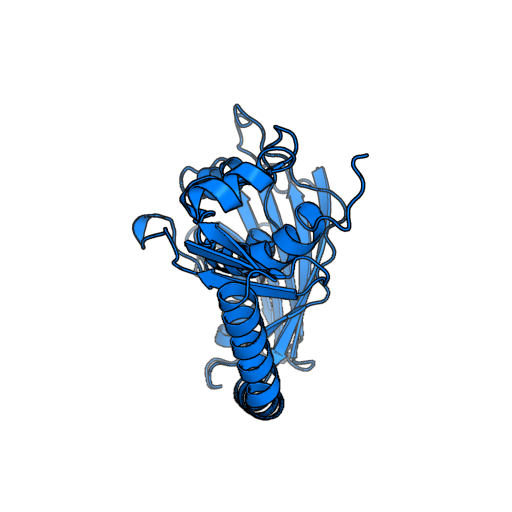 . THR A 1 181 ? -17.871 -0.347 33.374 1.00 95.69 181 THR A O 1
ATOM 1428 N N . GLY A 1 182 ? -17.409 0.847 31.532 1.00 93.19 182 GLY A N 1
ATOM 1429 C CA . GLY A 1 182 ? -16.113 1.354 31.995 1.00 93.19 182 GLY A CA 1
ATOM 1430 C C . GLY A 1 182 ? -14.955 0.348 31.933 1.00 93.19 182 GLY A C 1
ATOM 1431 O O . GLY A 1 182 ? -13.950 0.561 32.600 1.00 93.19 182 GLY A O 1
ATOM 1432 N N . LEU A 1 183 ? -15.092 -0.723 31.146 1.00 93.25 183 LEU A N 1
ATOM 1433 C CA . LEU A 1 183 ? -14.088 -1.780 30.919 1.00 93.25 183 LEU A CA 1
ATOM 1434 C C . LEU A 1 183 ? -13.345 -1.632 29.575 1.00 93.25 183 LEU A C 1
ATOM 1436 O O . LEU A 1 183 ? -12.672 -2.551 29.119 1.00 93.25 183 LEU A O 1
ATOM 1440 N N . ALA A 1 184 ? -13.526 -0.504 28.893 1.00 94.31 184 ALA A N 1
ATOM 1441 C CA . ALA A 1 184 ? -12.799 -0.163 27.679 1.00 94.31 184 ALA A CA 1
ATOM 1442 C C . ALA A 1 184 ? -12.596 1.352 27.606 1.00 94.31 184 ALA A C 1
ATOM 1444 O O . ALA A 1 184 ? -13.362 2.136 28.177 1.00 94.31 184 ALA A O 1
ATOM 1445 N N . HIS A 1 185 ? -11.578 1.770 26.864 1.00 92.81 185 HIS A N 1
ATOM 1446 C CA . HIS A 1 185 ? -11.247 3.170 26.646 1.00 92.81 185 HIS A CA 1
ATOM 1447 C C . HIS A 1 185 ? -11.685 3.625 25.260 1.00 92.81 185 HIS A C 1
ATOM 1449 O O . HIS A 1 185 ? -11.538 2.906 24.274 1.00 92.81 185 HIS A O 1
ATOM 1455 N N . LYS A 1 186 ? -12.184 4.862 25.180 1.00 95.12 186 LYS A N 1
ATOM 1456 C CA . LYS A 1 186 ? -12.503 5.526 23.917 1.00 95.12 186 LYS A CA 1
ATOM 1457 C C . LYS A 1 186 ? -11.521 6.655 23.646 1.00 95.12 186 LYS A C 1
ATOM 1459 O O . LYS A 1 186 ? -11.449 7.624 24.402 1.00 95.12 186 LYS A O 1
ATOM 1464 N N . PHE A 1 187 ? -10.839 6.574 22.513 1.00 94.44 187 PHE A N 1
ATOM 1465 C CA . PHE A 1 187 ? -9.916 7.592 22.035 1.00 94.44 187 PHE A CA 1
ATOM 1466 C C . PHE A 1 187 ? -10.504 8.281 20.809 1.00 94.44 187 PHE A C 1
ATOM 1468 O O . PHE A 1 187 ? -10.834 7.644 19.810 1.00 94.44 187 PHE A O 1
ATOM 1475 N N . LEU A 1 188 ? -10.633 9.605 20.869 1.00 96.62 188 LEU A N 1
ATOM 1476 C CA . LEU A 1 188 ? -10.956 10.405 19.688 1.00 96.62 188 LEU A CA 1
ATOM 1477 C C . LEU A 1 188 ? -9.688 10.652 18.869 1.00 96.62 188 LEU A C 1
ATOM 1479 O O . LEU A 1 188 ? -8.596 10.693 19.437 1.00 96.62 188 LEU A O 1
ATOM 1483 N N . ARG A 1 189 ? -9.842 10.896 17.561 1.00 95.50 189 ARG A N 1
ATOM 1484 C CA . ARG A 1 189 ? -8.749 11.094 16.587 1.00 95.50 189 ARG A CA 1
ATOM 1485 C C . ARG A 1 189 ? -7.513 11.790 17.152 1.00 95.50 189 ARG A C 1
ATOM 1487 O O . ARG A 1 189 ? -6.420 11.242 17.109 1.00 95.50 189 ARG A O 1
ATOM 1494 N N . GLY A 1 190 ? -7.687 13.000 17.687 1.00 93.56 190 GLY A N 1
ATOM 1495 C CA . GLY A 1 190 ? -6.566 13.805 18.173 1.00 93.56 190 GLY A CA 1
ATOM 1496 C C . GLY A 1 190 ? -5.771 13.117 19.283 1.00 93.56 190 GLY A C 1
ATOM 1497 O O . GLY A 1 190 ? -4.549 13.188 19.279 1.00 93.56 190 GLY A O 1
ATOM 1498 N N . LEU A 1 191 ? -6.447 12.417 20.200 1.00 92.75 191 LEU A N 1
ATOM 1499 C CA . LEU A 1 191 ? -5.788 11.673 21.270 1.00 92.75 191 LEU A CA 1
ATOM 1500 C C . LEU A 1 191 ? -5.187 10.360 20.755 1.00 92.75 191 LEU A C 1
ATOM 1502 O O . LEU A 1 191 ? -4.048 10.068 21.094 1.00 92.75 191 LEU A O 1
ATOM 1506 N N . ALA A 1 192 ? -5.896 9.625 19.891 1.00 92.75 192 ALA A N 1
ATOM 1507 C CA . ALA A 1 192 ? -5.393 8.381 19.304 1.00 92.75 192 ALA A CA 1
ATOM 1508 C C . ALA A 1 192 ? -4.066 8.606 18.555 1.00 92.75 192 ALA A C 1
ATOM 1510 O O . ALA A 1 192 ? -3.071 7.940 18.822 1.00 92.75 192 ALA A O 1
ATOM 1511 N N . TYR A 1 193 ? -4.002 9.621 17.688 1.00 93.38 193 TYR A N 1
ATOM 1512 C CA . TYR A 1 193 ? -2.765 9.946 16.973 1.00 93.38 193 TYR A CA 1
ATOM 1513 C C . TYR A 1 193 ? -1.718 10.640 17.841 1.00 93.38 193 TYR A C 1
ATOM 1515 O O . TYR A 1 193 ? -0.534 10.520 17.551 1.00 93.38 193 TYR A O 1
ATOM 1523 N N . LYS A 1 194 ? -2.105 11.317 18.929 1.00 91.25 194 LYS A N 1
ATOM 1524 C CA . LYS A 1 194 ? -1.141 11.829 19.913 1.00 91.25 194 LYS A CA 1
ATOM 1525 C C . LYS A 1 194 ? -0.463 10.698 20.690 1.00 91.25 194 LYS A C 1
ATOM 1527 O O . LYS A 1 194 ? 0.713 10.824 20.997 1.00 91.25 194 LYS A O 1
ATOM 1532 N N . LEU A 1 195 ? -1.167 9.603 20.974 1.00 87.75 195 LEU A N 1
ATOM 1533 C CA . LEU A 1 195 ? -0.576 8.421 21.613 1.00 87.75 195 LEU A CA 1
ATOM 1534 C C . LEU A 1 195 ? 0.433 7.724 20.690 1.00 87.75 195 LEU A C 1
ATOM 1536 O O . LEU A 1 195 ? 1.449 7.243 21.171 1.00 87.75 195 LEU A O 1
ATOM 1540 N N . PHE A 1 196 ? 0.227 7.770 19.369 1.00 80.44 196 PHE A N 1
ATOM 1541 C CA . PHE A 1 196 ? 1.240 7.330 18.405 1.00 80.44 196 PHE A CA 1
ATOM 1542 C C . PHE A 1 196 ? 2.492 8.210 18.355 1.00 80.44 196 PHE A C 1
ATOM 1544 O O . PHE A 1 196 ? 3.553 7.697 18.014 1.00 80.44 196 PHE A O 1
ATOM 1551 N N . GLN A 1 197 ? 2.397 9.511 18.668 1.00 82.12 197 GLN A N 1
ATOM 1552 C CA . GLN A 1 197 ? 3.484 10.478 18.431 1.00 82.12 197 GLN A CA 1
ATOM 1553 C C . GLN A 1 197 ? 4.790 10.170 19.169 1.00 82.12 197 GLN A C 1
ATOM 1555 O O . GLN A 1 197 ? 5.819 10.721 18.785 1.00 82.12 197 GLN A O 1
ATOM 1560 N N . SER A 1 198 ? 4.774 9.317 20.196 1.00 75.88 198 SER A N 1
ATOM 1561 C CA . SER A 1 198 ? 6.004 8.816 20.819 1.00 75.88 198 SER A CA 1
ATOM 1562 C C . SER A 1 198 ? 6.878 8.016 19.846 1.00 75.88 198 SER A C 1
ATOM 1564 O O . SER A 1 198 ? 8.094 8.019 20.006 1.00 75.88 198 SER A O 1
ATOM 1566 N N . PHE A 1 199 ? 6.283 7.381 18.831 1.00 77.12 199 PHE A N 1
ATOM 1567 C CA . PHE A 1 199 ? 6.975 6.516 17.869 1.00 77.12 199 PHE A CA 1
ATOM 1568 C C . PHE A 1 199 ? 6.761 6.943 16.411 1.00 77.12 199 PHE A C 1
ATOM 1570 O O . PHE A 1 199 ? 7.698 6.920 15.610 1.00 77.12 199 PHE A O 1
ATOM 1577 N N . VAL A 1 200 ? 5.538 7.349 16.053 1.00 88.62 200 VAL A N 1
ATOM 1578 C CA . VAL A 1 200 ? 5.154 7.694 14.680 1.00 88.62 200 VAL A CA 1
ATOM 1579 C C . VAL A 1 200 ? 4.327 8.976 14.637 1.00 88.62 200 VAL A C 1
ATOM 1581 O O . VAL A 1 200 ? 3.294 9.118 15.292 1.00 88.62 200 VAL A O 1
ATOM 1584 N N . HIS A 1 201 ? 4.761 9.917 13.807 1.00 92.69 201 HIS A N 1
ATOM 1585 C CA . HIS A 1 201 ? 4.028 11.120 13.465 1.00 92.69 201 HIS A CA 1
ATOM 1586 C C . HIS A 1 201 ? 3.359 10.960 12.096 1.00 92.69 201 HIS A C 1
ATOM 1588 O O . HIS A 1 201 ? 4.013 10.962 11.052 1.00 92.69 201 HIS A O 1
ATOM 1594 N N . TYR A 1 202 ? 2.031 10.869 12.124 1.00 95.19 202 TYR A N 1
ATOM 1595 C CA . TYR A 1 202 ? 1.184 10.812 10.938 1.00 95.19 202 TYR A CA 1
ATOM 1596 C C . TYR A 1 202 ? 0.638 12.198 10.582 1.00 95.19 202 TYR A C 1
ATOM 1598 O O . TYR A 1 202 ? 0.020 12.864 11.417 1.00 95.19 202 TYR A O 1
ATOM 1606 N N . ALA A 1 203 ? 0.790 12.618 9.328 1.00 96.12 203 ALA A N 1
ATOM 1607 C CA . ALA A 1 203 ? 0.146 13.820 8.800 1.00 96.12 203 ALA A CA 1
ATOM 1608 C C . ALA A 1 203 ? -1.385 13.653 8.730 1.00 96.12 203 ALA A C 1
ATOM 1610 O O . ALA A 1 203 ? -1.872 12.525 8.660 1.00 96.12 203 ALA A O 1
ATOM 1611 N N . PRO A 1 204 ? -2.174 14.747 8.662 1.00 96.25 204 PRO A N 1
ATOM 1612 C CA . PRO A 1 204 ? -3.639 14.681 8.713 1.00 96.25 204 PRO A CA 1
ATOM 1613 C C . PRO A 1 204 ? -4.302 13.692 7.738 1.00 96.25 204 PRO A C 1
ATOM 1615 O O . PRO A 1 204 ? -5.327 13.107 8.074 1.00 96.25 204 PRO A O 1
ATOM 1618 N N . LYS A 1 205 ? -3.711 13.448 6.561 1.00 96.38 205 LYS A N 1
ATOM 1619 C CA . LYS A 1 205 ? -4.217 12.489 5.558 1.00 96.38 205 LYS A CA 1
ATOM 1620 C C . LYS A 1 205 ? -4.161 11.024 6.027 1.00 96.38 205 LYS A C 1
ATOM 1622 O O . LYS A 1 205 ? -5.034 10.231 5.678 1.00 96.38 205 LYS A O 1
ATOM 1627 N N . TYR A 1 206 ? -3.189 10.703 6.879 1.00 96.62 206 TYR A N 1
ATOM 1628 C CA . TYR A 1 206 ? -3.022 9.419 7.570 1.00 96.62 206 TYR A CA 1
ATOM 1629 C C . TYR A 1 206 ? -3.799 9.348 8.896 1.00 96.62 206 TYR A C 1
ATOM 1631 O O . TYR A 1 206 ? -3.685 8.371 9.635 1.00 96.62 206 TYR A O 1
ATOM 1639 N N . GLN A 1 207 ? -4.584 10.382 9.229 1.00 96.25 207 GLN A N 1
ATOM 1640 C CA . GLN A 1 207 ? -5.346 10.441 10.475 1.00 96.25 207 GLN A CA 1
ATOM 1641 C C . GLN A 1 207 ? -6.820 10.048 10.303 1.00 96.25 207 GLN A C 1
ATOM 1643 O O . GLN A 1 207 ? -7.739 10.830 10.575 1.00 96.25 207 GLN A O 1
ATOM 1648 N N . GLY A 1 208 ? -7.050 8.831 9.816 1.00 96.81 208 GLY A N 1
ATOM 1649 C CA . GLY A 1 208 ? -8.367 8.286 9.508 1.00 96.81 208 GLY A CA 1
ATOM 1650 C C . GLY A 1 208 ? -9.173 7.808 10.714 1.00 96.81 208 GLY A C 1
ATOM 1651 O O . GLY A 1 208 ? -10.399 7.918 10.678 1.00 96.81 208 GLY A O 1
ATOM 1652 N N . MET A 1 209 ? -8.534 7.329 11.786 1.00 97.00 209 MET A N 1
ATOM 1653 C CA . MET A 1 209 ? -9.238 6.853 12.987 1.00 97.00 209 MET A CA 1
ATOM 1654 C C . MET A 1 209 ? -9.960 8.011 13.688 1.00 97.00 209 MET A C 1
ATOM 1656 O O . MET A 1 209 ? -9.335 8.843 14.342 1.00 97.00 209 MET A O 1
ATOM 1660 N N . GLN A 1 210 ? -11.284 8.092 13.536 1.00 97.12 210 GLN A N 1
ATOM 1661 C CA . GLN A 1 210 ? -12.115 9.114 14.184 1.00 97.12 210 GLN A CA 1
ATOM 1662 C C . GLN A 1 210 ? -12.348 8.796 15.653 1.00 97.12 210 GLN A C 1
ATOM 1664 O O . GLN A 1 210 ? -12.304 9.680 16.511 1.00 97.12 210 GLN A O 1
ATOM 1669 N N . GLU A 1 211 ? -12.601 7.522 15.910 1.00 96.25 211 GLU A N 1
ATOM 1670 C CA . GLU A 1 211 ? -12.893 6.952 17.210 1.00 96.25 211 GLU A CA 1
ATOM 1671 C C . GLU A 1 211 ? -12.268 5.566 17.256 1.00 96.25 211 GLU A C 1
ATOM 1673 O O . GLU A 1 211 ? -12.443 4.799 16.310 1.00 96.25 211 GLU A O 1
ATOM 1678 N N . VAL A 1 212 ? -11.572 5.265 18.345 1.00 96.31 212 VAL A N 1
ATOM 1679 C CA . VAL A 1 212 ? -11.052 3.936 18.666 1.00 96.31 212 VAL A CA 1
ATOM 1680 C C . VAL A 1 212 ? -11.627 3.525 20.013 1.00 96.31 212 VAL A C 1
ATOM 1682 O O . VAL A 1 212 ? -11.564 4.310 20.961 1.00 96.31 212 VAL A O 1
ATOM 1685 N N . ILE A 1 213 ? -12.180 2.319 20.093 1.00 96.25 213 ILE A N 1
ATOM 1686 C CA . ILE A 1 213 ? -12.539 1.653 21.346 1.00 96.25 213 ILE A CA 1
ATOM 1687 C C . ILE A 1 213 ? -11.520 0.538 21.545 1.00 96.25 213 ILE A C 1
ATOM 1689 O O . ILE A 1 213 ? -11.425 -0.340 20.692 1.00 96.25 213 ILE A O 1
ATOM 1693 N N . LEU A 1 214 ? -10.760 0.600 22.633 1.00 93.88 214 LEU A N 1
ATOM 1694 C CA . LEU A 1 214 ? -9.724 -0.368 22.989 1.00 93.88 214 LEU A CA 1
ATOM 1695 C C . LEU A 1 214 ? -10.088 -0.993 24.333 1.00 93.88 214 LEU A C 1
ATOM 1697 O O . LEU A 1 214 ? -10.382 -0.270 25.290 1.00 93.88 214 LEU A O 1
ATOM 1701 N N . ASP A 1 215 ? -10.073 -2.317 24.391 1.00 90.88 215 ASP A N 1
ATOM 1702 C CA . ASP A 1 215 ? -10.229 -3.053 25.637 1.00 90.88 215 ASP A CA 1
ATOM 1703 C C . ASP A 1 215 ? -9.085 -2.734 26.610 1.00 90.88 215 ASP A C 1
ATOM 1705 O O . ASP A 1 215 ? -7.932 -2.627 26.198 1.00 90.88 215 ASP A O 1
ATOM 1709 N N . SER A 1 216 ? -9.385 -2.559 27.897 1.00 77.38 216 SER A N 1
ATOM 1710 C CA . SER A 1 216 ? -8.352 -2.269 28.899 1.00 77.38 216 SER A CA 1
ATOM 1711 C C . SER A 1 216 ? -7.530 -3.498 29.302 1.00 77.38 216 SER A C 1
ATOM 1713 O O . SER A 1 216 ? -6.441 -3.347 29.844 1.00 77.38 216 SER A O 1
ATOM 1715 N N . GLU A 1 217 ? -8.046 -4.709 29.082 1.00 82.00 217 GLU A N 1
ATOM 1716 C CA . GLU A 1 217 ? -7.450 -5.961 29.577 1.00 82.00 217 GLU A CA 1
ATOM 1717 C C . GLU A 1 217 ? -7.107 -6.960 28.461 1.00 82.00 217 GLU A C 1
ATOM 1719 O O . GLU A 1 217 ? -6.459 -7.972 28.726 1.00 82.00 217 GLU A O 1
ATOM 1724 N N . ASP A 1 218 ? -7.520 -6.686 27.223 1.00 78.38 218 ASP A N 1
ATOM 1725 C CA . ASP A 1 218 ? -7.297 -7.552 26.064 1.00 78.38 218 ASP A CA 1
ATOM 1726 C C . ASP A 1 218 ? -6.707 -6.767 24.879 1.00 78.38 218 ASP A C 1
ATOM 1728 O O . ASP A 1 218 ? -6.783 -5.544 24.788 1.00 78.38 218 ASP A O 1
ATOM 1732 N N . THR A 1 219 ? -6.138 -7.484 23.916 1.00 83.94 219 THR A N 1
ATOM 1733 C CA . THR A 1 219 ? -5.609 -6.953 22.649 1.00 83.94 219 THR A CA 1
ATOM 1734 C C . THR A 1 219 ? -6.705 -6.774 21.590 1.00 83.94 219 THR A C 1
ATOM 1736 O O . THR A 1 219 ? -6.502 -7.034 20.404 1.00 83.94 219 THR A O 1
ATOM 1739 N N . ALA A 1 220 ? -7.888 -6.326 22.013 1.00 91.25 220 ALA A N 1
ATOM 1740 C CA . ALA A 1 220 ? -9.058 -6.156 21.159 1.00 91.25 220 ALA A CA 1
ATOM 1741 C C . ALA A 1 220 ? -9.422 -4.674 21.008 1.00 91.25 220 ALA A C 1
ATOM 1743 O O . ALA A 1 220 ? -9.553 -3.941 21.989 1.00 91.25 220 ALA A O 1
ATOM 1744 N N . ALA A 1 221 ? -9.629 -4.228 19.768 1.00 94.81 221 ALA A N 1
ATOM 1745 C CA . ALA A 1 221 ? -10.107 -2.880 19.491 1.00 94.81 221 ALA A CA 1
ATOM 1746 C C . ALA A 1 221 ? -10.998 -2.818 18.249 1.00 94.81 221 ALA A C 1
ATOM 1748 O O . ALA A 1 221 ? -10.924 -3.660 17.355 1.00 94.81 221 ALA A O 1
ATOM 1749 N N . THR A 1 222 ? -11.806 -1.766 18.176 1.00 97.06 222 THR A N 1
ATOM 1750 C CA . THR A 1 222 ? -12.568 -1.380 16.985 1.00 97.06 222 THR A CA 1
ATOM 1751 C C . THR A 1 222 ? -12.368 0.103 16.707 1.00 97.06 222 THR A C 1
ATOM 1753 O O . THR A 1 222 ? -12.132 0.891 17.627 1.00 97.06 222 THR A O 1
ATOM 1756 N N . ALA A 1 223 ? -12.455 0.504 15.439 1.00 97.06 223 ALA A N 1
ATOM 1757 C CA . ALA A 1 223 ? -12.316 1.897 15.049 1.00 97.06 223 ALA A CA 1
ATOM 1758 C C . ALA A 1 223 ? -13.344 2.318 14.003 1.00 97.06 223 ALA A C 1
ATOM 1760 O O . ALA A 1 223 ? -13.643 1.597 13.053 1.00 97.06 223 ALA A O 1
ATOM 1761 N N . LYS A 1 224 ? -13.827 3.556 14.134 1.00 97.50 224 LYS A N 1
ATOM 1762 C CA . LYS A 1 224 ? -14.562 4.246 13.071 1.00 97.50 224 LYS A CA 1
ATOM 1763 C C . LYS A 1 224 ? -13.567 5.029 12.231 1.00 97.50 224 LYS A C 1
ATOM 1765 O O . LYS A 1 224 ? -12.967 5.992 12.712 1.00 97.50 224 LYS A O 1
ATOM 1770 N N . ILE A 1 225 ? -13.406 4.634 10.973 1.00 97.06 225 ILE A N 1
ATOM 1771 C CA . ILE A 1 225 ? -12.484 5.278 10.036 1.00 97.06 225 ILE A CA 1
ATOM 1772 C C . ILE A 1 225 ? -13.234 6.301 9.180 1.00 97.06 225 ILE A C 1
ATOM 1774 O O . ILE A 1 225 ? -14.308 6.032 8.647 1.00 97.06 225 ILE A O 1
ATOM 1778 N N . ARG A 1 226 ? -12.652 7.490 9.021 1.00 97.19 226 ARG A N 1
ATOM 1779 C CA . ARG A 1 226 ? -13.045 8.478 8.012 1.00 97.19 226 ARG A CA 1
ATOM 1780 C C . ARG A 1 226 ? -11.799 8.931 7.282 1.00 97.19 226 ARG A C 1
ATOM 1782 O O . ARG A 1 226 ? -10.960 9.618 7.866 1.00 97.19 226 ARG A O 1
ATOM 1789 N N . PHE A 1 227 ? -11.722 8.611 6.001 1.00 96.62 227 PHE A N 1
ATOM 1790 C CA . PHE A 1 227 ? -10.627 9.065 5.163 1.00 96.62 227 PHE A CA 1
ATOM 1791 C C . PHE A 1 227 ? -10.596 10.591 5.042 1.00 96.62 227 PHE A C 1
ATOM 1793 O O . PHE A 1 227 ? -11.635 11.249 4.988 1.00 96.62 227 PHE A O 1
ATOM 1800 N N . GLN A 1 228 ? -9.384 11.144 5.061 1.00 94.38 228 GLN A N 1
ATOM 1801 C CA . GLN A 1 228 ? -9.131 12.588 5.089 1.00 94.38 228 GLN A CA 1
ATOM 1802 C C . GLN A 1 228 ? -8.598 13.122 3.751 1.00 94.38 228 GLN A C 1
ATOM 1804 O O . GLN A 1 228 ? -8.251 14.298 3.667 1.00 94.38 228 GLN A O 1
ATOM 1809 N N . THR A 1 229 ? -8.492 12.270 2.729 1.00 94.88 229 THR A N 1
ATOM 1810 C CA . THR A 1 229 ? -8.019 12.664 1.400 1.00 94.88 229 THR A CA 1
ATOM 1811 C C . THR A 1 229 ? -9.176 13.013 0.467 1.00 94.88 229 THR A C 1
ATOM 1813 O O . THR A 1 229 ? -10.349 12.744 0.730 1.00 94.88 229 THR A O 1
ATOM 1816 N N . THR A 1 230 ? -8.815 13.636 -0.642 1.00 94.06 230 THR A N 1
ATOM 1817 C CA . THR A 1 230 ? -9.652 14.075 -1.752 1.00 94.06 230 THR A CA 1
ATOM 1818 C C . THR A 1 230 ? -9.007 13.627 -3.064 1.00 94.06 230 THR A C 1
ATOM 1820 O O . THR A 1 230 ? -7.846 13.220 -3.087 1.00 94.06 230 THR A O 1
ATOM 1823 N N . SER A 1 231 ? -9.711 13.767 -4.189 1.00 90.19 231 SER A N 1
ATOM 1824 C CA . SER A 1 231 ? -9.142 13.478 -5.516 1.00 90.19 231 SER A CA 1
ATOM 1825 C C . SER A 1 231 ? -7.945 14.366 -5.888 1.00 90.19 231 SER A C 1
ATOM 1827 O O . SER A 1 231 ? -7.186 14.036 -6.794 1.00 90.19 231 SER A O 1
ATOM 1829 N N . ALA A 1 232 ? -7.744 15.492 -5.194 1.00 92.38 232 ALA A N 1
ATOM 1830 C CA . ALA A 1 232 ? -6.584 16.353 -5.404 1.00 92.38 232 ALA A CA 1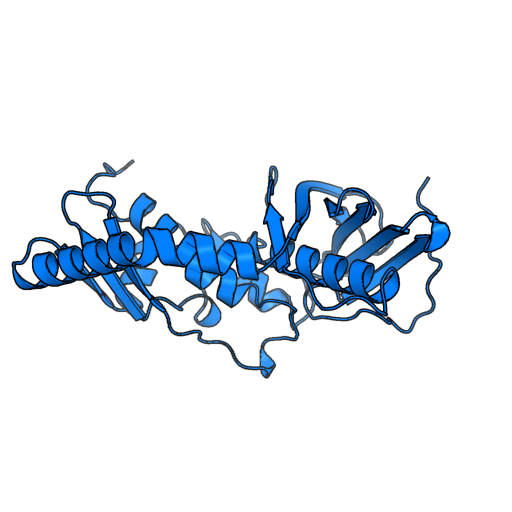
ATOM 1831 C C . ALA A 1 232 ? -5.287 15.768 -4.816 1.00 92.38 232 ALA A C 1
ATOM 1833 O O . ALA A 1 232 ? -4.199 16.209 -5.185 1.00 92.38 232 ALA A O 1
ATOM 1834 N N . ASP A 1 233 ? -5.390 14.790 -3.911 1.00 93.00 233 ASP A N 1
ATOM 1835 C CA . ASP A 1 233 ? -4.243 14.224 -3.195 1.00 93.00 233 ASP A CA 1
ATOM 1836 C C . ASP A 1 233 ? -3.470 13.181 -4.001 1.00 93.00 233 ASP A C 1
ATOM 1838 O O . ASP A 1 233 ? -2.368 12.802 -3.611 1.00 93.00 233 ASP A O 1
ATOM 1842 N N . GLY A 1 234 ? -4.023 12.751 -5.129 1.00 94.25 234 GLY A N 1
ATOM 1843 C CA . GLY A 1 234 ? -3.374 11.861 -6.071 1.00 94.25 234 GLY A CA 1
ATOM 1844 C C . GLY A 1 234 ? -4.376 11.005 -6.827 1.00 94.25 234 GLY A C 1
ATOM 1845 O O . GLY A 1 234 ? -5.561 10.948 -6.507 1.00 94.25 234 GLY A O 1
ATOM 1846 N N . ASP A 1 235 ? -3.844 10.358 -7.846 1.00 95.94 235 ASP A N 1
ATOM 1847 C CA . ASP A 1 235 ? -4.494 9.326 -8.637 1.00 95.94 235 ASP A CA 1
ATOM 1848 C C . ASP A 1 235 ? -3.825 7.992 -8.305 1.00 95.94 235 ASP A C 1
ATOM 1850 O O . ASP A 1 235 ? -2.604 7.868 -8.445 1.00 95.94 235 ASP A O 1
ATOM 1854 N N . PHE A 1 236 ? -4.603 7.053 -7.782 1.00 96.75 236 PHE A N 1
ATOM 1855 C CA . PHE A 1 236 ? -4.143 5.806 -7.175 1.00 96.75 236 PHE A CA 1
ATOM 1856 C C . PHE A 1 236 ? -5.102 4.688 -7.575 1.00 96.75 236 PHE A C 1
ATOM 1858 O O . PHE A 1 236 ? -6.304 4.939 -7.685 1.00 96.75 236 PHE A O 1
ATOM 1865 N N . PHE A 1 237 ? -4.608 3.457 -7.699 1.00 96.62 237 PHE A N 1
ATOM 1866 C CA . PHE A 1 237 ? -5.500 2.302 -7.784 1.00 96.62 237 PHE A CA 1
ATOM 1867 C C . PHE A 1 237 ? -6.218 2.108 -6.441 1.00 96.62 237 PHE A C 1
ATOM 1869 O O . PHE A 1 237 ? -7.443 2.041 -6.367 1.00 96.62 237 PHE A O 1
ATOM 1876 N N . CYS A 1 238 ? -5.450 2.101 -5.352 1.00 96.19 238 CYS A N 1
ATOM 1877 C CA . CYS A 1 238 ? -5.944 2.167 -3.988 1.00 96.19 238 CYS A CA 1
ATOM 1878 C C . CYS A 1 238 ? -5.053 3.123 -3.201 1.00 96.19 238 CYS A C 1
ATOM 1880 O O . CYS A 1 238 ? -3.863 2.877 -3.025 1.00 96.19 238 CYS A O 1
ATOM 1882 N N . SER A 1 239 ? -5.623 4.228 -2.718 1.00 97.25 239 SER A N 1
ATOM 1883 C CA . SER A 1 239 ? -4.829 5.271 -2.070 1.00 97.25 239 SER A CA 1
ATOM 1884 C C . SER A 1 239 ? -3.967 4.704 -0.930 1.00 97.25 239 SER A C 1
ATOM 1886 O O . SER A 1 239 ? -4.529 4.113 -0.001 1.00 97.25 239 SER A O 1
ATOM 1888 N N . PRO A 1 240 ? -2.641 4.956 -0.915 1.00 97.19 240 PRO A N 1
ATOM 1889 C CA . PRO A 1 240 ? -1.777 4.520 0.180 1.00 97.19 240 PRO A CA 1
ATOM 1890 C C . PRO A 1 240 ? -2.266 5.011 1.549 1.00 97.19 240 PRO A C 1
ATOM 1892 O O . PRO A 1 240 ? -2.210 4.292 2.542 1.00 97.19 240 PRO A O 1
ATOM 1895 N N . TYR A 1 241 ? -2.857 6.209 1.588 1.00 97.56 241 TYR A N 1
ATOM 1896 C CA . TYR A 1 241 ? -3.481 6.751 2.791 1.00 97.56 241 TYR A CA 1
ATOM 1897 C C . TYR A 1 241 ? -4.644 5.886 3.294 1.00 97.56 241 TYR A C 1
ATOM 1899 O O . TYR A 1 241 ? -4.855 5.795 4.499 1.00 97.56 241 TYR A O 1
ATOM 1907 N N . PHE A 1 242 ? -5.440 5.280 2.409 1.00 97.38 242 PHE A N 1
ATOM 1908 C CA . PHE A 1 242 ? -6.577 4.443 2.808 1.00 97.38 242 PHE A CA 1
ATOM 1909 C C . PHE A 1 242 ? -6.107 3.132 3.415 1.00 97.38 242 PHE A C 1
ATOM 1911 O O . PHE A 1 242 ? -6.595 2.763 4.481 1.00 97.38 242 PHE A O 1
ATOM 1918 N N . ILE A 1 243 ? -5.137 2.485 2.770 1.00 96.69 243 ILE A N 1
ATOM 1919 C CA . ILE A 1 243 ? -4.552 1.227 3.234 1.00 96.69 243 ILE A CA 1
ATOM 1920 C C . ILE A 1 243 ? -3.953 1.424 4.634 1.00 96.69 243 ILE A C 1
ATOM 1922 O O . ILE A 1 243 ? -4.351 0.732 5.568 1.00 96.69 243 ILE A O 1
ATOM 1926 N N . ASP A 1 244 ? -3.098 2.435 4.822 1.00 95.25 244 ASP A N 1
ATOM 1927 C CA . ASP A 1 244 ? -2.498 2.726 6.133 1.00 95.25 244 ASP A CA 1
ATOM 1928 C C . ASP A 1 244 ? -3.554 3.070 7.191 1.00 95.25 244 ASP A C 1
ATOM 1930 O O . ASP A 1 244 ? -3.505 2.562 8.308 1.00 95.25 244 ASP A O 1
ATOM 1934 N N . ASN A 1 245 ? -4.571 3.869 6.843 1.00 96.06 245 ASN A N 1
ATOM 1935 C CA . ASN A 1 245 ? -5.657 4.200 7.769 1.00 96.06 245 ASN A CA 1
ATOM 1936 C C . ASN A 1 245 ? -6.395 2.965 8.310 1.00 96.06 245 ASN A C 1
ATOM 1938 O O . ASN A 1 245 ? -6.858 3.009 9.451 1.00 96.06 245 ASN A O 1
ATOM 1942 N N . LEU A 1 246 ? -6.510 1.895 7.518 1.00 95.44 246 LEU A N 1
ATOM 1943 C CA . LEU A 1 246 ? -7.085 0.621 7.955 1.00 95.44 246 LEU A CA 1
ATOM 1944 C C . LEU A 1 246 ? -6.086 -0.188 8.799 1.00 95.44 246 LEU A C 1
ATOM 1946 O O . LEU A 1 246 ? -6.475 -0.781 9.805 1.00 95.44 246 LEU A O 1
ATOM 1950 N N . CYS A 1 247 ? -4.799 -0.159 8.448 1.00 93.38 247 CYS A N 1
ATOM 1951 C CA . CYS A 1 247 ? -3.734 -0.855 9.175 1.00 93.38 247 CYS A CA 1
ATOM 1952 C C . CYS A 1 247 ? -3.389 -0.214 10.530 1.00 93.38 247 CYS A C 1
ATOM 1954 O O . CYS A 1 247 ? -2.926 -0.904 11.434 1.00 93.38 247 CYS A O 1
ATOM 1956 N N . HIS A 1 248 ? -3.625 1.086 10.721 1.00 92.81 248 HIS A N 1
ATOM 1957 C CA . HIS A 1 248 ? -3.258 1.778 11.960 1.00 92.81 248 HIS A CA 1
ATOM 1958 C C . HIS A 1 248 ? -3.912 1.194 13.214 1.00 92.81 248 HIS A C 1
ATOM 1960 O O . HIS A 1 248 ? -3.327 1.309 14.285 1.00 92.81 248 HIS A O 1
ATOM 1966 N N . LEU A 1 249 ? -5.085 0.558 13.120 1.00 93.38 249 LEU A N 1
ATOM 1967 C CA . LEU A 1 249 ? -5.736 -0.021 14.297 1.00 93.38 249 LEU A CA 1
ATOM 1968 C C . LEU A 1 249 ? -4.885 -1.128 14.939 1.00 93.38 249 LEU A C 1
ATOM 1970 O O . LEU A 1 249 ? -4.748 -1.152 16.159 1.00 93.38 249 LEU A O 1
ATOM 1974 N N . SER A 1 250 ? -4.263 -1.999 14.139 1.00 91.00 250 SER A N 1
ATOM 1975 C CA . SER A 1 250 ? -3.388 -3.053 14.670 1.00 91.00 250 SER A CA 1
ATOM 1976 C C . SER A 1 250 ? -2.122 -2.464 15.290 1.00 91.00 250 SER A C 1
ATOM 1978 O O . SER A 1 250 ? -1.733 -2.849 16.393 1.00 91.00 250 SER A O 1
ATOM 1980 N N . GLY A 1 251 ? -1.534 -1.456 14.639 1.00 87.81 251 GLY A N 1
ATOM 1981 C CA . GLY A 1 251 ? -0.429 -0.683 15.201 1.00 87.81 251 GLY A CA 1
ATOM 1982 C C . GLY A 1 251 ? -0.810 0.009 16.512 1.00 87.81 251 GLY A C 1
ATOM 1983 O O . GLY A 1 251 ? 0.004 0.072 17.428 1.00 87.81 251 GLY A O 1
ATOM 1984 N N . PHE A 1 252 ? -2.046 0.492 16.638 1.00 88.25 252 PHE A N 1
ATOM 1985 C CA . PHE A 1 252 ? -2.528 1.156 17.846 1.00 88.25 252 PHE A CA 1
ATOM 1986 C C . PHE A 1 252 ? -2.646 0.160 18.999 1.00 88.25 252 PHE A C 1
ATOM 1988 O O . PHE A 1 252 ? -2.111 0.421 20.071 1.00 88.25 252 PHE A O 1
ATOM 1995 N N . ILE A 1 253 ? -3.260 -1.005 18.760 1.00 88.94 253 ILE A N 1
ATOM 1996 C CA . ILE A 1 253 ? -3.353 -2.089 19.751 1.00 88.94 253 ILE A CA 1
ATOM 1997 C C . ILE A 1 253 ? -1.954 -2.462 20.259 1.00 88.94 253 ILE A C 1
ATOM 1999 O O . ILE A 1 253 ? -1.731 -2.485 21.464 1.00 88.94 253 ILE A O 1
ATOM 2003 N N . ALA A 1 254 ? -1.000 -2.684 19.351 1.00 84.69 254 ALA A N 1
ATOM 2004 C CA . ALA A 1 254 ? 0.339 -3.152 19.705 1.00 84.69 254 ALA A CA 1
ATOM 2005 C C . ALA A 1 254 ? 1.190 -2.135 20.491 1.00 84.69 254 ALA A C 1
ATOM 2007 O O . ALA A 1 254 ? 2.111 -2.544 21.192 1.00 84.69 254 ALA A O 1
ATOM 2008 N N . ASN A 1 255 ? 0.922 -0.830 20.359 1.00 79.50 255 ASN A N 1
ATOM 2009 C CA . ASN A 1 255 ? 1.766 0.227 20.937 1.00 79.50 255 ASN A CA 1
ATOM 2010 C C . ASN A 1 255 ? 1.101 1.020 22.074 1.00 79.50 255 ASN A C 1
ATOM 2012 O O . ASN A 1 255 ? 1.781 1.805 22.731 1.00 79.50 255 ASN A O 1
ATOM 2016 N N . VAL A 1 256 ? -0.215 0.883 22.270 1.00 75.31 256 VAL A N 1
ATOM 2017 C CA . VAL A 1 256 ? -0.992 1.711 23.213 1.00 75.31 256 VAL A CA 1
ATOM 2018 C C . VAL A 1 256 ? -1.718 0.875 24.275 1.00 75.31 256 VAL A C 1
ATOM 2020 O O . VAL A 1 256 ? -2.231 1.440 25.236 1.00 75.31 256 VAL A O 1
ATOM 2023 N N . SER A 1 257 ? -1.757 -0.457 24.161 1.00 64.31 257 SER A N 1
ATOM 2024 C CA . SER A 1 257 ? -2.320 -1.309 25.218 1.00 64.31 257 SER A CA 1
ATOM 2025 C C . SER A 1 257 ? -1.492 -1.232 26.509 1.00 64.31 257 SER A C 1
ATOM 2027 O O . SER A 1 257 ? -0.269 -1.342 26.443 1.00 64.31 257 SER A O 1
ATOM 2029 N N . ASP A 1 258 ? -2.139 -1.179 27.679 1.00 53.84 258 ASP A N 1
ATOM 2030 C CA . ASP A 1 258 ? -1.486 -1.218 29.008 1.00 53.84 258 ASP A CA 1
ATOM 2031 C C . ASP A 1 258 ? -0.641 -2.493 29.251 1.00 53.84 258 ASP A C 1
ATOM 2033 O O . ASP A 1 258 ? 0.104 -2.594 30.224 1.00 53.84 258 ASP A O 1
ATOM 2037 N N . ILE A 1 259 ? -0.729 -3.472 28.348 1.00 50.56 259 ILE A N 1
ATOM 2038 C CA . ILE A 1 259 ? 0.045 -4.718 28.350 1.00 50.56 259 ILE A CA 1
ATOM 2039 C C . ILE A 1 259 ? 1.503 -4.474 27.909 1.00 50.56 259 ILE A C 1
ATOM 2041 O O . ILE A 1 259 ? 2.392 -5.268 28.233 1.00 50.56 259 ILE A O 1
ATOM 2045 N N . SER A 1 260 ? 1.798 -3.365 27.219 1.00 43.59 260 SER A N 1
ATOM 2046 C CA . SER A 1 260 ? 3.178 -2.959 26.955 1.00 43.59 260 SER A CA 1
ATOM 2047 C C . SER A 1 260 ? 3.744 -2.230 28.174 1.00 43.59 260 SER A C 1
ATOM 2049 O O . SER A 1 260 ? 3.478 -1.046 28.384 1.00 43.59 260 SER A O 1
ATOM 2051 N N . ASN A 1 261 ? 4.552 -2.935 28.972 1.00 34.38 261 ASN A N 1
ATOM 2052 C CA . ASN A 1 261 ? 5.454 -2.285 29.924 1.00 34.38 261 ASN A CA 1
ATOM 2053 C C . ASN A 1 261 ? 6.263 -1.196 29.194 1.00 34.38 261 ASN A C 1
ATOM 2055 O O . ASN A 1 261 ? 6.693 -1.433 28.059 1.00 34.38 261 ASN A O 1
ATOM 2059 N N . PRO A 1 262 ? 6.516 -0.033 29.821 1.00 34.34 262 PRO A N 1
ATOM 2060 C CA . PRO A 1 262 ? 7.442 0.935 29.255 1.00 34.34 262 PRO A CA 1
ATOM 2061 C C . PRO A 1 262 ? 8.808 0.260 29.072 1.00 34.34 262 PRO A C 1
ATOM 2063 O O . PRO A 1 262 ? 9.286 -0.425 29.980 1.00 34.34 262 PRO A O 1
ATOM 2066 N N . ILE A 1 263 ? 9.385 0.423 27.879 1.00 36.22 263 ILE A N 1
ATOM 2067 C CA . ILE A 1 263 ? 10.788 0.085 27.594 1.00 36.22 263 ILE A CA 1
ATOM 2068 C C . ILE A 1 263 ? 11.692 0.948 28.477 1.00 36.22 263 ILE A C 1
ATOM 2070 O O . ILE A 1 263 ? 11.410 2.166 28.583 1.00 36.22 263 ILE A O 1
#

pLDDT: mean 91.33, std 12.46, range [34.34, 98.81]

Sequence (263 aa):
MMPDIRVARQPSLSSTTCQRLIYEDLNPDLSSGTLIIQSDLSHPKVLPAVTGHVVNHVPLLPSAFYADMAMTAADYLYRTLRPSVPETGLNVCAMEVRKPVIAQIPPPEDGQHIQMEAHADLQKGEVTLSFHSVTWDGKLIEDHGHGLVKYEDSAEWILEWQRTQYLVETQIAILEYRLSTGLAHKFLRGLAYKLFQSFVHYAPKYQGMQEVILDSEDTAATAKIRFQTTSADGDFFCSPYFIDNLCHLSGFIANVSDISNPI

Secondary structure (DSSP, 8-state):
-PPP--S-SS-SS--SS--EEEEEEEETTTTEEEEEEEEETTSTTTHHHHHTEEETTEEB--HHHHHHHHHHHHHHHHHHH-TTSPP-EEEEEEEEE-SPPBPPSSPPTT--EEEEEEEEETTTTEEEEEEEEE-TT--EEEEEEEEEEEEE-HHHHHHHHHHHHHHHHHHHHHHHHHHHTTSEEEEEHHHHHHHHTTTEEE-GGG--EEEEEEESSSS-EEEEE-----GGG---SS-HHHHHHHHHHHHHHHHHSTTS---